Protein AF-A0A5A9GF54-F1 (afdb_monomer)

Secondary structure (DSSP, 8-state):
--------------SSSSSSSSSSS-----S---S----GGGSHHHHHHHHHHHHHTTTB-TTT--BGGGTPPEEEEESS--TT--TTSS-GGGEEEEEHHHHHHHTTSS--SS--EEEEEEE-SSS-EE-TTT--EESEEEEEEETTEEEEEE-HHHHHHHHTSSHHHHHHHHHHHHHHHHHHHHT-TT-EE-GGG-EEEEETTEEEEEEEETTEEEEEETTEEPS--BSSHHHHHHHHHHHHHTSHHHHHHHHHTT---

Organism: Azospirillum lipoferum (NCBI:txid193)

Sequence (261 aa):
MGNSKSGTTPLILSIFGKFLYSFYRNRPISEHNLYPAMDPYRSKSWKEFCNEVIRLDGGVCCRCRRGLSDGVILQVHHKAYLLNHKPWEYPYELCETLCRGCHAAEHGKIMPNFGWSLIGYDDLGDLDGTCQLCGTAIRHVFMIQHNKWPTMEVGEVCCDNLTCSDEAGTHMESLRRFNDRQRRFISSSRWTILEEGIESIKQKNYEISIVNVRQKFMIRINEIDGKQRFTSSLEAKKTVFFLLESGKIDEFMKKKRGLLA

Nearest PDB structures (foldseek):
  4d9o-assembly1_A  TM=3.528E-01  e=6.218E-01  Reston ebolavirus - Reston
  1p32-assembly1_A  TM=3.904E-01  e=6.811E+00  Homo sapiens
  6ptv-assembly1_A  TM=3.216E-01  e=4.526E+00  Rickettsia rickettsii str. 'Sheila Smith'

Structure (mmCIF, N/CA/C/O backbone):
data_AF-A0A5A9GF54-F1
#
_entry.id   AF-A0A5A9GF54-F1
#
loop_
_atom_site.group_PDB
_atom_site.id
_atom_site.type_symbol
_atom_site.label_atom_id
_atom_site.label_alt_id
_atom_site.label_comp_id
_atom_site.label_asym_id
_atom_site.label_entity_id
_atom_site.label_seq_id
_atom_site.pdbx_PDB_ins_code
_atom_site.Cartn_x
_atom_site.Cartn_y
_atom_site.Cartn_z
_atom_site.occupancy
_atom_site.B_iso_or_equiv
_atom_site.auth_seq_id
_atom_site.auth_comp_id
_atom_site.auth_asym_id
_atom_site.auth_atom_id
_atom_site.pdbx_PDB_model_num
ATOM 1 N N . MET A 1 1 ? -41.111 -28.306 -40.483 1.00 38.47 1 MET A N 1
ATOM 2 C CA . MET A 1 1 ? -41.063 -27.004 -41.187 1.00 38.47 1 MET A CA 1
ATOM 3 C C . MET A 1 1 ? -40.926 -25.941 -40.106 1.00 38.47 1 MET A C 1
ATOM 5 O O . MET A 1 1 ? -41.819 -25.863 -39.288 1.00 38.47 1 MET A O 1
ATOM 9 N N . GLY A 1 2 ? -39.855 -25.189 -39.902 1.00 31.72 2 GLY A N 1
ATOM 10 C CA . GLY A 1 2 ? -38.654 -24.896 -40.673 1.00 31.72 2 GLY A CA 1
ATOM 11 C C . GLY A 1 2 ? -38.224 -23.480 -40.259 1.00 31.72 2 GLY A C 1
ATOM 12 O O . GLY A 1 2 ? -38.975 -22.551 -40.518 1.00 31.72 2 GLY A O 1
ATOM 13 N N . ASN A 1 3 ? -37.043 -23.374 -39.631 1.00 29.61 3 ASN A N 1
ATOM 14 C CA . ASN A 1 3 ? -36.289 -22.184 -39.172 1.00 29.61 3 ASN A CA 1
ATOM 15 C C . ASN A 1 3 ? -36.889 -21.348 -38.024 1.00 29.61 3 ASN A C 1
ATOM 17 O O . ASN A 1 3 ? -37.994 -20.843 -38.139 1.00 29.61 3 ASN A O 1
ATOM 21 N N . SER A 1 4 ? -36.286 -21.204 -36.834 1.00 28.86 4 SER A N 1
ATOM 22 C CA . SER A 1 4 ? -34.889 -21.020 -36.365 1.00 28.86 4 SER A CA 1
ATOM 23 C C . SER A 1 4 ? -34.326 -19.596 -36.532 1.00 28.86 4 SER A C 1
ATOM 25 O O . SER A 1 4 ? -34.179 -19.102 -37.649 1.00 28.86 4 SER A O 1
ATOM 27 N N . LYS A 1 5 ? -34.030 -18.974 -35.372 1.00 30.81 5 LYS A N 1
ATOM 28 C CA . LYS A 1 5 ? -32.888 -18.102 -34.984 1.00 30.81 5 LYS A CA 1
ATOM 29 C C . LYS A 1 5 ? -33.321 -17.237 -33.782 1.00 30.81 5 LYS A C 1
ATOM 31 O O . LYS A 1 5 ? -34.160 -16.361 -33.928 1.00 30.81 5 LYS A O 1
ATOM 36 N N . SER A 1 6 ? -33.029 -17.625 -32.537 1.00 31.25 6 SER A N 1
ATOM 37 C CA . SER A 1 6 ? -31.779 -17.398 -31.778 1.00 31.25 6 SER A CA 1
ATOM 38 C C . SER A 1 6 ? -31.429 -15.912 -31.605 1.00 31.25 6 SER A C 1
ATOM 40 O O . SER A 1 6 ? -30.796 -15.314 -32.473 1.00 31.25 6 SER A O 1
ATOM 42 N N . GLY A 1 7 ? -31.827 -15.338 -30.465 1.00 28.44 7 GLY A N 1
ATOM 43 C CA . GLY A 1 7 ? -31.364 -14.036 -29.990 1.00 28.44 7 GLY A CA 1
ATOM 44 C C . GLY A 1 7 ? -30.091 -14.197 -29.163 1.00 28.44 7 GLY A C 1
ATOM 45 O O . GLY A 1 7 ? -30.110 -14.833 -28.111 1.00 28.44 7 GLY A O 1
ATOM 46 N N . THR A 1 8 ? -28.995 -13.631 -29.657 1.00 31.81 8 THR A N 1
ATOM 47 C CA . THR A 1 8 ? -27.700 -13.519 -28.975 1.00 31.81 8 THR A CA 1
ATOM 48 C C . THR A 1 8 ? -27.333 -12.048 -28.783 1.00 31.81 8 THR A C 1
ATOM 50 O O . THR A 1 8 ? -27.614 -11.204 -29.630 1.00 31.81 8 THR A O 1
ATOM 53 N N . THR A 1 9 ? -26.703 -11.799 -27.640 1.00 40.09 9 THR A N 1
ATOM 54 C CA . THR A 1 9 ? -26.008 -10.600 -27.146 1.00 40.09 9 THR A CA 1
ATOM 55 C C . THR A 1 9 ? -25.120 -9.862 -28.165 1.00 40.09 9 THR A C 1
ATOM 57 O O . THR A 1 9 ? -24.620 -10.467 -29.113 1.00 40.09 9 THR A O 1
ATOM 60 N N . PRO A 1 10 ? -24.787 -8.584 -27.890 1.00 32.19 10 PRO A N 1
ATOM 61 C CA . PRO A 1 10 ? -23.457 -8.056 -28.211 1.00 32.19 10 PRO A CA 1
ATOM 62 C C . PRO A 1 10 ? -22.831 -7.409 -26.957 1.00 32.19 10 PRO A C 1
ATOM 64 O O . PRO A 1 10 ? -23.389 -6.486 -26.374 1.00 32.19 10 PRO A O 1
ATOM 67 N N . LEU A 1 11 ? -21.764 -7.962 -26.370 1.00 30.42 11 LEU A N 1
ATOM 68 C CA . LEU A 1 11 ? -20.361 -7.719 -26.747 1.00 30.42 11 LEU A CA 1
ATOM 69 C C . LEU A 1 11 ? -20.075 -6.247 -27.089 1.00 30.42 11 LEU A C 1
ATOM 71 O O . LEU A 1 11 ? -19.963 -5.853 -28.246 1.00 30.42 11 LEU A O 1
ATOM 75 N N . ILE A 1 12 ? -19.921 -5.452 -26.029 1.00 33.72 12 ILE A N 1
ATOM 76 C CA . ILE A 1 12 ? -19.196 -4.182 -26.026 1.00 33.72 12 ILE A CA 1
ATOM 77 C C . ILE A 1 12 ? -17.706 -4.525 -26.099 1.00 33.72 12 ILE A C 1
ATOM 79 O O . ILE A 1 12 ? -17.131 -5.008 -25.129 1.00 33.72 12 ILE A O 1
ATOM 83 N N . LEU A 1 13 ? -17.086 -4.309 -27.258 1.00 28.97 13 LEU A N 1
ATOM 84 C CA . LEU A 1 13 ? -15.633 -4.309 -27.421 1.00 28.97 13 LEU A CA 1
ATOM 85 C C . LEU A 1 13 ? -15.258 -3.553 -28.702 1.00 28.97 13 LEU A C 1
ATOM 87 O O . LEU A 1 13 ? -15.809 -3.802 -29.769 1.00 28.97 13 LEU A O 1
ATOM 91 N N . SER A 1 14 ? -14.233 -2.704 -28.583 1.00 38.97 14 SER A N 1
ATOM 92 C CA . SER A 1 14 ? -13.402 -2.182 -29.680 1.00 38.97 14 SER A CA 1
ATOM 93 C C . SER A 1 14 ? -13.869 -0.921 -30.420 1.00 38.97 14 SER A C 1
ATOM 95 O O . SER A 1 14 ? -14.019 -0.907 -31.641 1.00 38.97 14 SER A O 1
ATOM 97 N N . ILE A 1 15 ? -13.935 0.204 -29.705 1.00 35.50 15 ILE A N 1
ATO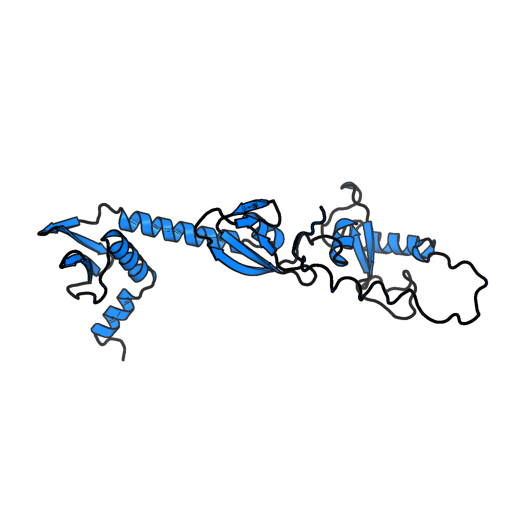M 98 C CA . ILE A 1 15 ? -13.700 1.526 -30.304 1.00 35.50 15 ILE A CA 1
ATOM 99 C C . ILE A 1 15 ? -12.808 2.302 -29.339 1.00 35.50 15 ILE A C 1
ATOM 101 O O . ILE A 1 15 ? -13.311 2.815 -28.361 1.00 35.50 15 ILE A O 1
ATOM 105 N N . PHE A 1 16 ? -11.493 2.272 -29.573 1.00 32.44 16 PHE A N 1
ATOM 106 C CA . PHE A 1 16 ? -10.484 3.307 -29.233 1.00 32.44 16 PHE A CA 1
ATOM 107 C C . PHE A 1 16 ? -9.034 2.838 -29.515 1.00 32.44 16 PHE A C 1
ATOM 109 O O . PHE A 1 16 ? -8.071 3.473 -29.108 1.00 32.44 16 PHE A O 1
ATOM 116 N N . GLY A 1 17 ? -8.850 1.760 -30.291 1.00 32.81 17 GLY A N 1
ATOM 117 C CA . GLY A 1 17 ? -7.536 1.229 -30.694 1.00 32.81 17 GLY A CA 1
ATOM 118 C C . GLY A 1 17 ? -7.197 1.366 -32.184 1.00 32.81 17 GLY A C 1
ATOM 119 O O . GLY A 1 17 ? -6.399 0.588 -32.695 1.00 32.81 17 GLY A O 1
ATOM 120 N N . LYS A 1 18 ? -7.821 2.299 -32.921 1.00 34.50 18 LYS A N 1
ATOM 121 C CA . LYS A 1 18 ? -7.575 2.498 -34.370 1.00 34.50 18 LYS A CA 1
ATOM 122 C C . LYS A 1 18 ? -7.256 3.938 -34.791 1.00 34.50 18 LYS A C 1
ATOM 124 O O . LYS A 1 18 ? -7.127 4.194 -35.984 1.00 34.50 18 LYS A O 1
ATOM 129 N N . PHE A 1 19 ? -7.041 4.859 -33.849 1.00 31.50 19 PHE A N 1
ATOM 130 C CA . PHE A 1 19 ? -6.773 6.269 -34.177 1.00 31.50 19 PHE A CA 1
ATOM 131 C C . PHE A 1 19 ? -5.288 6.671 -34.262 1.00 31.50 19 PHE A C 1
ATOM 133 O O . PHE A 1 19 ? -4.993 7.801 -34.628 1.00 31.50 19 PHE A O 1
ATOM 140 N N . LEU A 1 20 ? -4.341 5.749 -34.040 1.00 34.25 20 LEU A N 1
ATOM 141 C CA . LEU A 1 20 ? -2.903 5.998 -34.274 1.00 34.25 20 LEU A CA 1
ATOM 142 C C . LEU A 1 20 ? -2.237 5.018 -35.257 1.00 34.25 20 LEU A C 1
ATOM 144 O O . LEU A 1 20 ? -1.056 5.154 -35.555 1.00 34.25 20 LEU A O 1
ATOM 148 N N . TYR A 1 21 ? -3.002 4.092 -35.848 1.00 33.81 21 TYR A N 1
ATOM 149 C CA . TYR A 1 21 ? -2.522 3.210 -36.928 1.00 33.81 21 TYR A CA 1
ATOM 150 C C . TYR A 1 21 ? -3.062 3.599 -38.321 1.00 33.81 21 TYR A C 1
ATOM 152 O O . TYR A 1 21 ? -2.729 2.968 -39.320 1.00 33.81 21 TYR A O 1
ATOM 160 N N . SER A 1 22 ? -3.863 4.670 -38.412 1.00 30.09 22 SER A N 1
ATOM 161 C CA . SER A 1 22 ? -4.424 5.183 -39.676 1.00 30.09 22 SER A CA 1
ATOM 162 C C . SER A 1 22 ? -3.809 6.510 -40.148 1.00 30.09 22 SER A C 1
ATOM 164 O O . SER A 1 22 ? -4.245 7.043 -41.165 1.00 30.09 22 SER A O 1
ATOM 166 N N . PHE A 1 23 ? -2.782 7.040 -39.472 1.00 33.25 23 PHE A N 1
ATOM 167 C CA . PHE A 1 23 ? -2.122 8.287 -39.898 1.00 33.25 23 PHE A CA 1
ATOM 168 C C . PHE A 1 23 ? -0.926 8.075 -40.848 1.00 33.25 23 PHE A C 1
ATOM 170 O O . PHE A 1 23 ? -0.380 9.037 -41.375 1.00 33.25 23 PHE A O 1
ATOM 177 N N . TYR A 1 24 ? -0.554 6.820 -41.128 1.00 36.09 24 TYR A N 1
ATOM 178 C CA . TYR A 1 24 ? 0.577 6.470 -42.003 1.00 36.09 24 TYR A CA 1
ATOM 179 C C . TYR A 1 24 ? 0.188 5.761 -43.308 1.00 36.09 24 TYR A C 1
ATOM 181 O O . TYR A 1 24 ? 1.048 5.154 -43.943 1.00 36.09 24 TYR A O 1
ATOM 189 N N . ARG A 1 25 ? -1.082 5.798 -43.743 1.00 35.16 25 ARG A N 1
ATOM 190 C CA . ARG A 1 25 ? -1.467 5.086 -44.978 1.00 35.16 25 ARG A CA 1
ATOM 191 C C . ARG A 1 25 ? -2.327 5.836 -45.990 1.00 35.16 25 ARG A C 1
ATOM 193 O O . ARG A 1 25 ? -2.809 5.184 -46.896 1.00 35.16 25 ARG A O 1
ATOM 200 N N . ASN A 1 26 ? -2.479 7.159 -45.902 1.00 38.38 26 ASN A N 1
ATOM 201 C CA . ASN A 1 26 ? -3.061 7.949 -46.997 1.00 38.38 26 ASN A CA 1
ATOM 202 C C . ASN A 1 26 ? -2.544 9.400 -46.978 1.00 38.38 26 ASN A C 1
ATOM 204 O O . ASN A 1 26 ? -3.160 10.285 -46.389 1.00 38.38 26 ASN A O 1
ATOM 208 N N . ARG A 1 27 ? -1.414 9.653 -47.648 1.00 34.72 27 ARG A N 1
ATOM 209 C CA . ARG A 1 27 ? -1.098 10.967 -48.233 1.00 34.72 27 ARG A CA 1
ATOM 210 C C . ARG A 1 27 ? -0.844 10.777 -49.732 1.00 34.72 27 ARG A C 1
ATOM 212 O O . ARG A 1 27 ? -0.299 9.738 -50.104 1.00 34.72 27 ARG A O 1
ATOM 219 N N . PRO A 1 28 ? -1.276 11.731 -50.572 1.00 30.91 28 PRO A N 1
ATOM 220 C CA . PRO A 1 28 ? -1.257 11.598 -52.021 1.00 30.91 28 PRO A CA 1
ATOM 221 C C . PRO A 1 28 ? 0.177 11.514 -52.540 1.00 30.91 28 PRO A C 1
ATOM 223 O O . PRO A 1 28 ? 1.086 12.159 -52.018 1.00 30.91 28 PRO A O 1
ATOM 226 N N . ILE A 1 29 ? 0.344 10.687 -53.568 1.00 37.44 29 ILE A N 1
ATOM 227 C CA . ILE A 1 29 ? 1.582 10.465 -54.308 1.00 37.44 29 ILE A CA 1
ATOM 228 C C . ILE A 1 29 ? 2.000 11.804 -54.928 1.00 37.44 29 ILE A C 1
ATOM 230 O O . ILE A 1 29 ? 1.418 12.232 -55.919 1.00 37.44 29 ILE A O 1
ATOM 234 N N . SER A 1 30 ? 2.988 12.479 -54.338 1.00 35.41 30 SER A N 1
ATOM 235 C CA . SER A 1 30 ? 3.784 13.472 -55.056 1.00 35.41 30 SER A CA 1
ATOM 236 C C . SER A 1 30 ? 4.965 12.743 -55.685 1.00 35.41 30 SER A C 1
ATOM 238 O O . SER A 1 30 ? 5.763 12.116 -54.984 1.00 35.41 30 SER A O 1
ATOM 240 N N . GLU A 1 31 ? 5.021 12.792 -57.008 1.00 39.34 31 GLU A N 1
ATOM 241 C CA . GLU A 1 31 ? 6.030 12.205 -57.883 1.00 39.34 31 GLU A CA 1
ATOM 242 C C . GLU A 1 31 ? 7.452 12.628 -57.495 1.00 39.34 31 GLU A C 1
ATOM 244 O O . GLU A 1 31 ? 7.946 13.635 -57.970 1.00 39.34 31 GLU A O 1
ATOM 249 N N . HIS A 1 32 ? 8.135 11.855 -56.653 1.00 39.84 32 HIS A N 1
ATOM 250 C CA . HIS A 1 32 ? 9.599 11.803 -56.605 1.00 39.84 32 HIS A CA 1
ATOM 251 C C . HIS A 1 32 ? 10.010 10.489 -55.945 1.00 39.84 32 HIS A C 1
ATOM 253 O O . HIS A 1 32 ? 10.259 10.419 -54.744 1.00 39.84 32 HIS A O 1
ATOM 259 N N . ASN A 1 33 ? 10.032 9.414 -56.733 1.00 41.59 33 ASN A N 1
ATOM 260 C CA . ASN A 1 33 ? 10.425 8.096 -56.257 1.00 41.59 33 ASN A CA 1
ATOM 261 C C . ASN A 1 33 ? 11.445 7.494 -57.222 1.00 41.59 33 ASN A C 1
ATOM 263 O O . ASN A 1 33 ? 11.078 6.977 -58.274 1.00 41.59 33 ASN A O 1
ATOM 267 N N . LEU A 1 34 ? 12.730 7.582 -56.870 1.00 40.03 34 LEU A N 1
ATOM 268 C CA . LEU A 1 34 ? 13.764 6.791 -57.535 1.00 40.03 34 LEU A CA 1
ATOM 269 C C . LEU A 1 34 ? 14.972 6.484 -56.635 1.00 40.03 34 LEU A C 1
ATOM 271 O O . LEU A 1 34 ? 16.094 6.562 -57.098 1.00 40.03 34 LEU A O 1
ATOM 275 N N . TYR A 1 35 ? 14.763 6.113 -55.366 1.00 41.47 35 TYR A N 1
ATOM 276 C CA . TYR A 1 35 ? 15.735 5.339 -54.572 1.00 41.47 35 TYR A CA 1
ATOM 277 C C . TYR A 1 35 ? 14.981 4.494 -53.527 1.00 41.47 35 TYR A C 1
ATOM 279 O O . TYR A 1 35 ? 14.059 5.016 -52.899 1.00 41.47 35 TYR A O 1
ATOM 287 N N . PRO A 1 36 ? 15.321 3.207 -53.305 1.00 47.72 36 PRO A N 1
ATOM 288 C CA . PRO A 1 36 ? 14.691 2.417 -52.251 1.00 47.72 36 PRO A CA 1
ATOM 289 C C . PRO A 1 36 ? 15.019 3.050 -50.894 1.00 47.72 36 PRO A C 1
ATOM 291 O O . PRO A 1 36 ? 16.188 3.155 -50.524 1.00 47.72 36 PRO A O 1
ATOM 294 N N . ALA A 1 37 ? 13.994 3.498 -50.164 1.00 55.25 37 ALA A N 1
ATOM 295 C CA . ALA A 1 37 ? 14.145 4.086 -48.838 1.00 55.25 37 ALA A CA 1
ATOM 296 C C . ALA A 1 37 ? 14.810 3.069 -47.895 1.00 55.25 37 ALA A C 1
ATOM 298 O O . ALA A 1 37 ? 14.178 2.121 -47.430 1.00 55.25 37 ALA A O 1
ATOM 299 N N . MET A 1 38 ? 16.112 3.234 -47.651 1.00 57.53 38 MET A N 1
ATOM 300 C CA . MET A 1 38 ? 16.837 2.439 -46.667 1.00 57.53 38 MET A CA 1
ATOM 301 C C . MET A 1 38 ? 16.272 2.727 -45.277 1.00 57.53 38 MET A C 1
ATOM 303 O O . MET A 1 38 ? 16.138 3.884 -44.886 1.00 57.53 38 MET A O 1
ATOM 307 N N . ASP A 1 39 ? 15.979 1.665 -44.526 1.00 69.12 39 ASP A N 1
ATOM 308 C CA . ASP A 1 39 ? 15.624 1.744 -43.110 1.00 69.12 39 ASP A CA 1
ATOM 309 C C . ASP A 1 39 ? 16.757 2.463 -42.344 1.00 69.12 39 ASP A C 1
ATOM 311 O O . ASP A 1 39 ? 17.857 1.905 -42.220 1.00 69.12 39 ASP A O 1
ATOM 315 N N . PRO A 1 40 ? 16.539 3.697 -41.844 1.00 71.75 40 PRO A N 1
ATOM 316 C CA . PRO A 1 40 ? 17.596 4.501 -41.233 1.00 71.75 40 PRO A CA 1
ATOM 317 C C . PRO A 1 40 ? 18.200 3.813 -40.000 1.00 71.75 40 PRO A C 1
ATOM 319 O O . PRO A 1 40 ? 19.374 4.029 -39.686 1.00 71.75 40 PRO A O 1
ATOM 322 N N . TYR A 1 41 ? 17.453 2.911 -39.358 1.00 73.19 41 TYR A N 1
ATOM 323 C CA . TYR A 1 41 ? 17.882 2.138 -38.193 1.00 73.19 41 TYR A CA 1
ATOM 324 C C . TYR A 1 41 ? 18.812 0.962 -38.537 1.00 73.19 41 TYR A C 1
ATOM 326 O O . TYR A 1 41 ? 19.300 0.268 -37.646 1.00 73.19 41 TYR A O 1
ATOM 334 N N . ARG A 1 42 ? 19.103 0.725 -39.822 1.00 79.19 42 ARG A N 1
ATOM 335 C CA . ARG A 1 42 ? 20.119 -0.249 -40.266 1.00 79.19 42 ARG A CA 1
ATOM 336 C C . ARG A 1 42 ? 21.450 0.396 -40.647 1.00 79.19 42 ARG A C 1
ATOM 338 O O . ARG A 1 42 ? 22.412 -0.326 -40.917 1.00 79.19 42 ARG A O 1
ATOM 345 N N . SER A 1 43 ? 21.510 1.727 -40.661 1.00 86.19 43 SER A N 1
ATOM 346 C CA . SER A 1 43 ? 22.697 2.488 -41.050 1.00 86.19 43 SER A CA 1
ATOM 347 C C . SER A 1 43 ? 23.874 2.274 -40.090 1.00 86.19 43 SER A C 1
ATOM 349 O O . SER A 1 43 ? 23.703 1.967 -38.908 1.00 86.19 43 SER A O 1
ATOM 351 N N . LYS A 1 44 ? 25.098 2.456 -40.602 1.00 90.94 44 LYS A N 1
ATOM 352 C CA . LYS A 1 44 ? 26.323 2.415 -39.788 1.00 90.94 44 LYS A CA 1
ATOM 353 C C . LYS A 1 44 ? 26.311 3.512 -38.718 1.00 90.94 44 LYS A C 1
ATOM 355 O O . LYS A 1 44 ? 26.597 3.222 -37.563 1.00 90.94 44 LYS A O 1
ATOM 360 N N . SER A 1 45 ? 25.886 4.718 -39.091 1.00 90.56 45 SER A N 1
ATOM 361 C CA . SER A 1 45 ? 25.789 5.876 -38.198 1.00 90.56 45 SER A CA 1
ATOM 362 C C . SER A 1 45 ? 24.862 5.622 -37.011 1.00 90.56 45 SER A C 1
ATOM 364 O O . SER A 1 45 ? 25.215 5.944 -35.883 1.00 90.56 45 SER A O 1
ATOM 366 N N . TRP A 1 46 ? 23.716 4.966 -37.228 1.00 90.12 46 TRP A N 1
ATOM 367 C CA . TRP A 1 46 ? 22.836 4.575 -36.126 1.00 90.12 46 TRP A CA 1
ATOM 368 C C . TRP A 1 46 ? 23.491 3.573 -35.170 1.00 90.12 46 TRP A C 1
ATOM 370 O O . TRP A 1 46 ? 23.352 3.704 -33.957 1.00 90.12 46 TRP A O 1
ATOM 380 N N . LYS A 1 47 ? 24.231 2.588 -35.694 1.00 91.75 47 LYS A N 1
ATOM 381 C CA . LYS A 1 47 ? 24.941 1.605 -34.858 1.00 91.75 47 LYS A CA 1
ATOM 382 C C . LYS A 1 47 ? 26.053 2.253 -34.034 1.00 91.75 47 LYS A C 1
ATOM 384 O O . LYS A 1 47 ? 26.166 1.958 -32.850 1.00 91.75 47 LYS A O 1
ATOM 389 N N . GLU A 1 48 ? 26.849 3.127 -34.648 1.00 94.56 48 GLU A N 1
ATOM 390 C CA . GLU A 1 48 ? 27.915 3.876 -33.969 1.00 94.56 48 GLU A CA 1
ATOM 391 C C . GLU A 1 48 ? 27.338 4.764 -32.858 1.00 94.56 48 GLU A C 1
ATOM 393 O O . GLU A 1 48 ? 27.791 4.685 -31.719 1.00 94.56 48 GLU A O 1
ATOM 398 N N . PHE A 1 49 ? 26.267 5.503 -33.156 1.00 94.94 49 PHE A N 1
ATOM 399 C CA . PHE A 1 49 ? 25.534 6.303 -32.175 1.00 94.94 49 PHE A CA 1
ATOM 400 C C . PHE A 1 49 ? 24.989 5.464 -31.014 1.00 94.94 49 PHE A C 1
ATOM 402 O O . PHE A 1 49 ? 25.170 5.820 -29.853 1.00 94.94 49 PHE A O 1
ATOM 409 N N . CYS A 1 50 ? 24.360 4.320 -31.309 1.00 93.62 50 CYS A N 1
ATOM 410 C CA . CYS A 1 50 ? 23.837 3.433 -30.271 1.00 93.62 50 CYS A CA 1
ATOM 411 C C . CYS A 1 50 ? 24.930 2.936 -29.330 1.00 93.62 50 CYS A C 1
ATOM 413 O O . CYS A 1 50 ? 24.745 2.955 -28.116 1.00 93.62 50 CYS A O 1
ATOM 415 N N . ASN A 1 51 ? 26.058 2.493 -29.886 1.00 95.12 51 ASN A N 1
ATOM 416 C CA . ASN A 1 51 ? 27.184 2.015 -29.092 1.00 95.12 51 ASN A CA 1
ATOM 417 C C . ASN A 1 51 ? 27.719 3.111 -28.170 1.00 95.12 51 ASN A C 1
ATOM 419 O O . ASN A 1 51 ? 28.047 2.828 -27.021 1.00 95.12 51 ASN A O 1
ATOM 423 N N . GLU A 1 52 ? 27.776 4.349 -28.659 1.00 97.12 52 GLU A N 1
ATOM 424 C CA . GLU A 1 52 ? 28.256 5.480 -27.876 1.00 97.12 52 GLU A CA 1
ATOM 425 C C . GLU A 1 52 ? 27.301 5.842 -26.733 1.00 97.12 52 GLU A C 1
ATOM 427 O O . GLU A 1 52 ? 27.746 5.951 -25.594 1.00 97.12 52 GLU A O 1
ATOM 432 N N . VAL A 1 53 ? 25.990 5.924 -26.985 1.00 96.44 53 VAL A N 1
ATOM 433 C CA . VAL A 1 53 ? 24.988 6.144 -25.922 1.00 96.44 53 VAL A CA 1
ATOM 434 C C . VAL A 1 53 ? 25.055 5.034 -24.868 1.00 96.44 53 VAL A C 1
ATOM 436 O O . VAL A 1 53 ? 25.135 5.320 -23.677 1.00 96.44 53 VAL A O 1
ATOM 439 N N . ILE A 1 54 ? 25.112 3.767 -25.293 1.00 96.44 54 ILE A N 1
ATOM 440 C CA . ILE A 1 54 ? 25.232 2.619 -24.380 1.00 96.44 54 ILE A CA 1
ATOM 441 C C . ILE A 1 54 ? 26.511 2.708 -23.546 1.00 96.44 54 ILE A C 1
ATOM 443 O O . ILE A 1 54 ? 26.490 2.411 -22.351 1.00 96.44 54 ILE A O 1
ATOM 447 N N . ARG A 1 55 ? 27.630 3.120 -24.151 1.00 96.69 55 ARG A N 1
ATOM 448 C CA . ARG A 1 55 ? 28.905 3.308 -23.453 1.00 96.69 55 ARG A CA 1
ATOM 449 C C . ARG A 1 55 ? 28.810 4.426 -22.413 1.00 96.69 55 ARG A C 1
ATOM 451 O O . ARG A 1 55 ? 29.286 4.235 -21.296 1.00 96.69 55 ARG A O 1
ATOM 458 N N . LEU A 1 56 ? 28.201 5.559 -22.766 1.00 96.56 56 LEU A N 1
ATOM 459 C CA . LEU A 1 56 ? 28.001 6.702 -21.869 1.00 96.56 56 LEU A CA 1
ATOM 460 C C . LEU A 1 56 ? 27.089 6.352 -20.682 1.00 96.56 56 LEU A C 1
ATOM 462 O O . LEU A 1 56 ? 27.378 6.761 -19.561 1.00 96.56 56 LEU A O 1
ATOM 466 N N . ASP A 1 57 ? 26.071 5.518 -20.896 1.00 96.88 57 ASP A N 1
ATOM 467 C CA . ASP A 1 57 ? 25.174 5.017 -19.843 1.00 96.88 57 ASP A CA 1
ATOM 468 C C . ASP A 1 57 ? 25.777 3.858 -19.014 1.00 96.88 57 ASP A C 1
ATOM 470 O O . ASP A 1 57 ? 25.118 3.278 -18.144 1.00 96.88 57 ASP A O 1
ATOM 474 N N . GLY A 1 58 ? 27.044 3.501 -19.259 1.00 96.19 58 GLY A N 1
ATOM 475 C CA . GLY A 1 58 ? 27.772 2.482 -18.499 1.00 96.19 58 GLY A CA 1
ATOM 476 C C . GLY A 1 58 ? 27.437 1.038 -18.882 1.00 96.19 58 GLY A C 1
ATOM 477 O O . GLY A 1 58 ? 27.677 0.127 -18.093 1.00 96.19 58 GLY A O 1
ATOM 478 N N . GLY A 1 59 ? 26.876 0.805 -20.071 1.00 95.88 59 GLY A N 1
ATOM 479 C CA . GLY A 1 59 ? 26.605 -0.541 -20.587 1.00 95.88 59 GLY A CA 1
ATOM 480 C C . GLY A 1 59 ? 25.453 -1.267 -19.889 1.00 95.88 59 GLY A C 1
ATOM 481 O O . GLY A 1 59 ? 25.370 -2.496 -19.952 1.00 95.88 59 GLY A O 1
ATOM 482 N N . VAL A 1 60 ? 24.567 -0.528 -19.219 1.00 97.12 60 VAL A N 1
ATOM 483 C CA . VAL A 1 60 ? 23.420 -1.063 -18.478 1.00 97.12 60 VAL A CA 1
ATOM 484 C C . VAL A 1 60 ? 22.151 -0.283 -18.796 1.00 97.12 60 VAL A C 1
ATOM 486 O O . VAL A 1 60 ? 22.187 0.863 -19.230 1.00 97.12 60 VAL A O 1
ATOM 489 N N . CYS A 1 61 ? 20.996 -0.900 -18.564 1.00 96.12 61 CYS A N 1
ATOM 490 C CA . CYS A 1 61 ? 19.719 -0.212 -18.675 1.00 96.12 61 CYS A CA 1
ATOM 491 C C . CYS A 1 61 ? 19.597 0.895 -17.612 1.00 96.12 61 CYS A C 1
ATOM 493 O O . CYS A 1 61 ? 19.672 0.610 -16.416 1.00 96.12 61 CYS A O 1
ATOM 495 N N . CYS A 1 62 ? 19.283 2.125 -18.027 1.00 94.94 62 CYS A N 1
ATOM 496 C CA . CYS A 1 62 ? 19.117 3.284 -17.140 1.00 94.94 62 CYS A CA 1
ATOM 497 C C . CYS A 1 62 ? 17.998 3.113 -16.101 1.00 94.94 62 CYS A C 1
ATOM 499 O O . CYS A 1 62 ? 18.015 3.759 -15.060 1.00 94.94 62 CYS A O 1
ATOM 501 N N . ARG A 1 63 ? 17.047 2.208 -16.364 1.00 92.00 63 ARG A N 1
ATOM 502 C CA . ARG A 1 63 ? 15.863 1.967 -15.531 1.00 92.00 63 ARG A CA 1
ATOM 503 C C . ARG A 1 63 ? 16.015 0.776 -14.585 1.00 92.00 63 ARG A C 1
ATOM 505 O O . ARG A 1 63 ? 15.882 0.925 -13.381 1.00 92.00 63 ARG A O 1
ATOM 512 N N . CYS A 1 64 ? 16.305 -0.414 -15.120 1.00 91.69 64 CYS A N 1
ATOM 513 C CA . CYS A 1 64 ? 16.390 -1.648 -14.319 1.00 91.69 64 CYS A CA 1
ATOM 514 C C . CYS A 1 64 ? 17.820 -2.091 -13.985 1.00 91.69 64 CYS A C 1
ATOM 516 O O . CYS A 1 64 ? 17.993 -3.148 -13.386 1.00 91.69 64 CYS A O 1
ATOM 518 N N . ARG A 1 65 ? 18.838 -1.335 -14.419 1.00 94.56 65 ARG A N 1
ATOM 519 C CA . ARG A 1 65 ? 20.272 -1.573 -14.164 1.00 94.56 65 ARG A CA 1
ATOM 520 C C . ARG A 1 65 ? 20.865 -2.881 -14.705 1.00 94.56 65 ARG A C 1
ATOM 522 O O . ARG A 1 65 ? 22.066 -3.075 -14.578 1.00 94.56 65 ARG A O 1
ATOM 529 N N . ARG A 1 66 ? 20.076 -3.728 -15.374 1.00 94.06 66 ARG A N 1
ATOM 530 C CA . ARG A 1 66 ? 20.564 -4.935 -16.064 1.00 94.06 66 ARG A CA 1
ATOM 531 C C . ARG A 1 66 ? 21.376 -4.596 -17.314 1.00 94.06 66 ARG A C 1
ATOM 533 O O . ARG A 1 66 ? 20.982 -3.702 -18.070 1.00 94.06 66 ARG A O 1
ATOM 540 N N . GLY A 1 67 ? 22.453 -5.337 -17.552 1.00 93.81 67 GLY A N 1
ATOM 541 C CA . GLY A 1 67 ? 23.349 -5.210 -18.703 1.00 93.81 67 GLY A CA 1
ATOM 542 C C . GLY A 1 67 ? 23.526 -6.518 -19.477 1.00 93.81 67 GLY A C 1
ATOM 543 O O . GLY A 1 67 ? 22.800 -7.491 -19.279 1.00 93.81 67 GLY A O 1
ATOM 544 N N . LEU A 1 68 ? 24.510 -6.558 -20.377 1.00 90.19 68 LEU A N 1
ATOM 545 C CA . LEU A 1 68 ? 24.753 -7.728 -21.235 1.00 90.19 68 LEU A CA 1
ATOM 546 C C . LEU A 1 68 ? 25.021 -9.018 -20.434 1.00 90.19 68 LEU A C 1
ATOM 548 O O . LEU A 1 68 ? 24.589 -10.090 -20.852 1.00 90.19 68 LEU A O 1
ATOM 552 N N . SER A 1 69 ? 25.681 -8.916 -19.274 1.00 92.12 69 SER A N 1
ATOM 553 C CA . SER A 1 69 ? 25.934 -10.039 -18.356 1.00 92.12 69 SER A CA 1
ATOM 554 C C . SER A 1 69 ? 24.656 -10.693 -17.828 1.00 92.12 69 SER A C 1
ATOM 556 O O . SER A 1 69 ? 24.655 -11.884 -17.541 1.00 92.12 69 SER A O 1
ATOM 558 N N . ASP A 1 70 ? 23.559 -9.937 -17.752 1.00 93.31 70 ASP A N 1
ATOM 559 C CA . ASP A 1 70 ? 22.235 -10.424 -17.354 1.00 93.31 70 ASP A CA 1
ATOM 560 C C . ASP A 1 70 ? 21.435 -10.993 -18.543 1.00 93.31 70 ASP A C 1
ATOM 562 O O . ASP A 1 70 ? 20.238 -11.266 -18.425 1.00 93.31 70 ASP A O 1
ATOM 566 N N . GLY A 1 71 ? 22.058 -11.110 -19.722 1.00 92.44 71 GLY A N 1
ATOM 567 C CA . GLY A 1 71 ? 21.437 -11.628 -20.942 1.00 92.44 71 GLY A CA 1
ATOM 568 C C . GLY A 1 71 ? 20.412 -10.690 -21.585 1.00 92.44 71 GLY A C 1
ATOM 569 O O . GLY A 1 71 ? 19.625 -11.127 -22.428 1.00 92.44 71 GLY A O 1
ATOM 570 N N . VAL A 1 72 ? 20.375 -9.405 -21.207 1.00 92.56 72 VAL A N 1
ATOM 571 C CA . VAL A 1 72 ? 19.430 -8.445 -21.795 1.00 92.56 72 VAL A CA 1
ATOM 572 C C . VAL A 1 72 ? 19.988 -7.773 -23.048 1.00 92.56 72 VAL A C 1
ATOM 574 O O . VAL A 1 72 ? 21.171 -7.464 -23.151 1.00 92.56 72 VAL A O 1
ATOM 577 N N . ILE A 1 73 ? 19.097 -7.488 -23.999 1.00 93.69 73 ILE A N 1
ATOM 578 C CA . ILE A 1 73 ? 19.415 -6.697 -25.192 1.00 93.69 73 ILE A CA 1
ATOM 579 C C . ILE A 1 73 ? 19.151 -5.224 -24.881 1.00 93.69 73 ILE A C 1
ATOM 581 O O . ILE A 1 73 ? 18.019 -4.866 -24.532 1.00 93.69 73 ILE A O 1
ATOM 585 N N . LEU A 1 74 ? 20.185 -4.396 -25.027 1.00 95.94 74 LEU A N 1
ATOM 586 C CA . LEU A 1 74 ? 20.128 -2.946 -24.851 1.00 95.94 74 LEU A CA 1
ATOM 587 C C . LEU A 1 74 ? 19.763 -2.243 -26.162 1.00 95.94 74 LEU A C 1
ATOM 589 O O . LEU A 1 74 ? 20.151 -2.669 -27.250 1.00 95.94 74 LEU A O 1
ATOM 593 N N . GLN A 1 75 ? 18.983 -1.176 -26.047 1.00 94.50 75 GLN A N 1
ATOM 594 C CA . GLN A 1 75 ? 18.486 -0.353 -27.141 1.00 94.50 75 GLN A CA 1
ATOM 595 C C . GLN A 1 75 ? 18.514 1.112 -26.711 1.00 94.50 75 GLN A C 1
ATOM 597 O O . GLN A 1 75 ? 18.272 1.415 -25.544 1.00 94.50 75 GLN A O 1
ATOM 602 N N . VAL A 1 76 ? 18.754 2.018 -27.655 1.00 94.62 76 VAL A N 1
ATOM 603 C CA . VAL A 1 76 ? 18.628 3.455 -27.398 1.00 94.62 76 VAL A CA 1
ATOM 604 C C . VAL A 1 76 ? 17.177 3.885 -27.568 1.00 94.62 76 VAL A C 1
ATOM 606 O O . VAL A 1 76 ? 16.544 3.582 -28.582 1.00 94.62 76 VAL A O 1
ATOM 609 N N . HIS A 1 77 ? 16.668 4.594 -26.568 1.00 94.31 77 HIS A N 1
ATOM 610 C CA . HIS A 1 77 ? 15.378 5.261 -26.582 1.00 94.31 77 HIS A CA 1
ATOM 611 C C . HIS A 1 77 ? 15.574 6.777 -26.686 1.00 94.31 77 HIS A C 1
ATOM 613 O O . HIS A 1 77 ? 16.336 7.358 -25.915 1.00 94.31 77 HIS A O 1
ATOM 619 N N . HIS A 1 78 ? 14.870 7.423 -27.617 1.00 93.62 78 HIS A N 1
ATOM 620 C CA . HIS A 1 78 ? 14.787 8.883 -27.700 1.00 93.62 78 HIS A CA 1
ATOM 621 C C . HIS A 1 78 ? 13.676 9.396 -26.780 1.00 93.62 78 HIS A C 1
ATOM 623 O O . HIS A 1 78 ? 12.511 9.064 -26.985 1.00 93.62 78 HIS A O 1
ATOM 629 N N . LYS A 1 79 ? 14.030 10.238 -25.804 1.00 90.75 79 LYS A N 1
ATOM 630 C CA . LYS A 1 79 ? 13.110 10.777 -24.781 1.00 90.75 79 LYS A CA 1
ATOM 631 C C . LYS A 1 79 ? 12.156 11.845 -25.319 1.00 90.75 79 LYS A C 1
ATOM 633 O O . LYS A 1 79 ? 11.117 12.114 -24.724 1.00 90.75 79 LYS A O 1
ATOM 638 N N . ALA A 1 80 ? 12.520 12.475 -26.430 1.00 87.31 80 ALA A N 1
ATOM 639 C CA . ALA A 1 80 ? 11.726 13.486 -27.112 1.00 87.31 80 ALA A CA 1
ATOM 640 C C . ALA A 1 80 ? 11.884 13.326 -28.624 1.00 87.31 80 ALA A C 1
ATOM 642 O O . ALA A 1 80 ? 12.841 12.710 -29.086 1.00 87.31 80 ALA A O 1
ATOM 643 N N . TYR A 1 81 ? 10.959 13.899 -29.390 1.00 85.62 81 TYR A N 1
ATOM 644 C CA . TYR A 1 81 ? 11.055 13.955 -30.844 1.00 85.62 81 TYR A CA 1
ATOM 645 C C . TYR A 1 81 ? 11.590 15.323 -31.281 1.00 85.62 81 TYR A C 1
ATOM 647 O O . TYR A 1 81 ? 11.000 16.351 -30.951 1.00 85.62 81 TYR A O 1
ATOM 655 N N . LEU A 1 82 ? 12.687 15.333 -32.039 1.00 85.75 82 LEU A N 1
ATOM 656 C CA . LEU A 1 82 ? 13.253 16.522 -32.671 1.00 85.75 82 LEU A CA 1
ATOM 657 C C . LEU A 1 82 ? 12.933 16.517 -34.168 1.00 85.75 82 LEU A C 1
ATOM 659 O O . LEU A 1 82 ? 13.254 15.574 -34.896 1.00 85.75 82 LEU A O 1
ATOM 663 N N . LEU A 1 83 ? 12.298 17.591 -34.639 1.00 85.75 83 LEU A N 1
ATOM 664 C CA . LEU A 1 83 ? 11.939 17.743 -36.047 1.00 85.75 83 LEU A CA 1
ATOM 665 C C . LEU A 1 83 ? 13.204 17.835 -36.916 1.00 85.75 83 LEU A C 1
ATOM 667 O O . LEU A 1 83 ? 14.170 18.488 -36.533 1.00 85.75 83 LEU A O 1
ATOM 671 N N . ASN A 1 84 ? 13.183 17.208 -38.095 1.00 86.56 84 ASN A N 1
ATOM 672 C CA . ASN A 1 84 ? 14.268 17.223 -39.090 1.00 86.56 84 ASN A CA 1
ATOM 673 C C . ASN A 1 84 ? 15.615 16.633 -38.632 1.00 86.56 84 ASN A C 1
ATOM 675 O O . ASN A 1 84 ? 16.616 16.845 -39.307 1.00 86.56 84 ASN A O 1
ATOM 679 N N . HIS A 1 85 ? 15.645 15.874 -37.535 1.00 86.19 85 HIS A N 1
ATOM 680 C CA . HIS A 1 85 ? 16.844 15.165 -37.085 1.00 86.19 85 HIS A CA 1
ATOM 681 C C . HIS A 1 85 ? 16.763 13.688 -37.462 1.00 86.19 85 HIS A C 1
ATOM 683 O O . HIS A 1 85 ? 15.735 13.032 -37.264 1.00 86.19 85 HIS A O 1
ATOM 689 N N . LYS A 1 86 ? 17.864 13.132 -37.967 1.00 89.50 86 LYS A N 1
ATOM 690 C CA . LYS A 1 86 ? 18.019 11.680 -38.101 1.00 89.50 86 LYS A CA 1
ATOM 691 C C . LYS A 1 86 ? 18.210 11.046 -36.722 1.00 89.50 86 LYS A C 1
ATOM 693 O O . LYS A 1 86 ? 18.685 11.717 -35.811 1.00 89.50 86 LYS A O 1
ATOM 698 N N . PRO A 1 87 ? 17.930 9.740 -36.554 1.00 86.12 87 PRO A N 1
ATOM 699 C CA . PRO A 1 87 ? 18.021 9.076 -35.251 1.00 86.12 87 PRO A CA 1
ATOM 700 C C . PRO A 1 87 ? 19.366 9.241 -34.516 1.00 86.12 87 PRO A C 1
ATOM 702 O O . PRO A 1 87 ? 19.380 9.269 -33.291 1.00 86.12 87 PRO A O 1
ATOM 705 N N . TRP A 1 88 ? 20.482 9.370 -35.240 1.00 92.25 88 TRP A N 1
ATOM 706 C CA . TRP A 1 88 ? 21.833 9.557 -34.684 1.00 92.25 88 TRP A CA 1
ATOM 707 C C . TRP A 1 88 ? 22.288 11.021 -34.580 1.00 92.25 88 TRP A C 1
ATOM 709 O O . TRP A 1 88 ? 23.419 11.285 -34.192 1.00 92.25 88 TRP A O 1
ATOM 719 N N . GLU A 1 89 ? 21.445 11.974 -34.975 1.00 92.12 89 GLU A N 1
ATOM 720 C CA . GLU A 1 89 ? 21.726 13.414 -34.873 1.00 92.12 89 GLU A CA 1
ATOM 721 C C . GLU A 1 89 ? 21.167 14.003 -33.563 1.00 92.12 89 GLU A C 1
ATOM 723 O O . GLU A 1 89 ? 21.278 15.201 -33.323 1.00 92.12 89 GLU A O 1
ATOM 728 N N . TYR A 1 90 ? 20.554 13.175 -32.709 1.00 92.25 90 TYR A N 1
ATOM 729 C CA . TYR A 1 90 ? 20.000 13.608 -31.430 1.00 92.25 90 TYR A CA 1
ATOM 730 C C . TYR A 1 90 ? 21.119 13.862 -30.415 1.00 92.25 90 TYR A C 1
ATOM 732 O O . TYR A 1 90 ? 22.052 13.060 -30.332 1.00 92.25 90 TYR A O 1
ATOM 740 N N . PRO A 1 91 ? 21.004 14.908 -29.581 1.00 93.69 91 PRO A N 1
ATOM 741 C CA 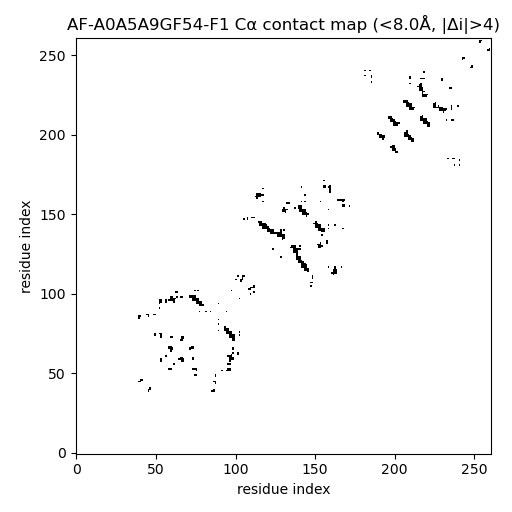. PRO A 1 91 ? 21.870 15.059 -28.422 1.00 93.69 91 PRO A CA 1
ATOM 742 C C . PRO A 1 91 ? 21.774 13.840 -27.491 1.00 93.69 91 PRO A C 1
ATOM 744 O O . PRO A 1 91 ? 20.683 13.293 -27.274 1.00 93.69 91 PRO A O 1
ATOM 747 N N . TYR A 1 92 ? 22.906 13.407 -26.930 1.00 94.12 92 TYR A N 1
ATOM 748 C CA . TYR A 1 92 ? 22.953 12.222 -26.068 1.00 94.12 92 TYR A CA 1
ATOM 749 C C . TYR A 1 92 ? 22.103 12.394 -24.806 1.00 94.12 92 TYR A C 1
ATOM 751 O O . TYR A 1 92 ? 21.472 11.443 -24.357 1.00 94.12 92 TYR A O 1
ATOM 759 N N . GLU A 1 93 ? 21.984 13.613 -24.282 1.00 93.31 93 GLU A N 1
ATOM 760 C CA . GLU A 1 93 ? 21.123 13.947 -23.149 1.00 93.31 93 GLU A CA 1
ATOM 761 C C . GLU A 1 93 ? 19.627 13.764 -23.433 1.00 93.31 93 GLU A C 1
ATOM 763 O O . GLU A 1 93 ? 18.839 13.706 -22.491 1.00 93.31 93 GLU A O 1
ATOM 768 N N . LEU A 1 94 ? 19.211 13.644 -24.698 1.00 94.12 94 LEU A N 1
ATOM 769 C CA . LEU A 1 94 ? 17.843 13.290 -25.093 1.00 94.12 94 LEU A CA 1
ATOM 770 C C . LEU A 1 94 ? 17.687 11.803 -25.412 1.00 94.12 94 LEU A C 1
ATOM 772 O O . LEU A 1 94 ? 16.613 11.369 -25.831 1.00 94.12 94 LEU A O 1
ATOM 776 N N . CYS A 1 95 ? 18.723 11.016 -25.161 1.00 95.62 95 CYS A N 1
ATOM 777 C CA . CYS A 1 95 ? 18.721 9.576 -25.311 1.00 95.62 95 CYS A CA 1
ATOM 778 C C . CYS A 1 95 ? 18.860 8.900 -23.943 1.00 95.62 95 CYS A C 1
ATOM 780 O O . CYS A 1 95 ? 19.282 9.509 -22.958 1.00 95.62 95 CYS A O 1
ATOM 782 N N . GLU A 1 96 ? 18.441 7.644 -23.868 1.00 96.94 96 GLU A N 1
ATOM 783 C CA . GLU A 1 96 ? 18.749 6.756 -22.750 1.00 96.94 96 GLU A CA 1
ATOM 784 C C . GLU A 1 96 ? 18.853 5.306 -23.233 1.00 96.94 96 GLU A C 1
ATOM 786 O O . GLU A 1 96 ? 18.160 4.881 -24.164 1.00 96.94 96 GLU A O 1
ATOM 791 N N . THR A 1 97 ? 19.702 4.528 -22.575 1.00 97.69 97 THR A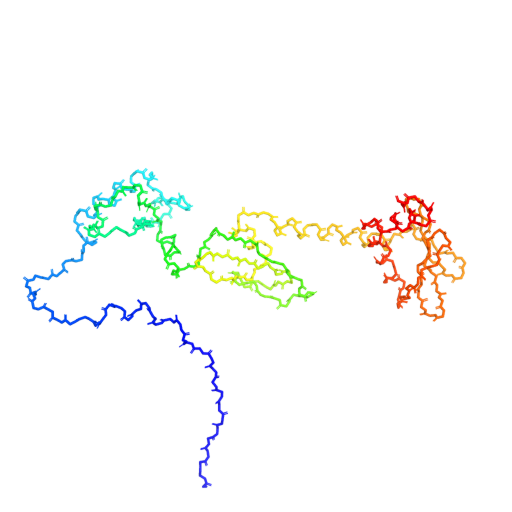 N 1
ATOM 792 C CA . THR A 1 97 ? 19.872 3.099 -22.823 1.00 97.69 97 THR A CA 1
ATOM 793 C C . THR A 1 97 ? 18.850 2.286 -22.041 1.00 97.69 97 THR A C 1
ATOM 795 O O . THR A 1 97 ? 18.874 2.222 -20.812 1.00 97.69 97 THR A O 1
ATOM 798 N N . LEU A 1 98 ? 17.967 1.578 -22.744 1.00 96.31 98 LEU A N 1
ATOM 799 C CA . LEU A 1 98 ? 16.943 0.718 -22.156 1.00 96.31 98 LEU A CA 1
ATOM 800 C C . LEU A 1 98 ? 17.102 -0.735 -22.598 1.00 96.31 98 LEU A C 1
ATOM 802 O O . LEU A 1 98 ? 17.417 -1.021 -23.749 1.00 96.31 98 LEU A O 1
ATOM 806 N N . CYS A 1 99 ? 16.817 -1.687 -21.707 1.00 95.56 99 CYS A N 1
ATOM 807 C CA . CYS A 1 99 ? 16.623 -3.068 -22.142 1.00 95.56 99 CYS A CA 1
ATOM 808 C C . CYS A 1 99 ? 15.312 -3.195 -22.938 1.00 95.56 99 CYS A C 1
ATOM 810 O O . CYS A 1 99 ? 14.389 -2.402 -22.740 1.00 95.56 99 CYS A O 1
ATOM 812 N N . ARG A 1 100 ? 15.179 -4.229 -23.782 1.00 92.88 100 ARG A N 1
ATOM 813 C CA . ARG A 1 100 ? 13.957 -4.480 -24.581 1.00 92.88 100 ARG A CA 1
ATOM 814 C C . ARG A 1 100 ? 12.658 -4.397 -23.764 1.00 92.88 100 ARG A C 1
ATOM 816 O O . ARG A 1 100 ? 11.660 -3.888 -24.266 1.00 92.88 100 ARG A O 1
ATOM 823 N N . GLY A 1 101 ? 12.672 -4.890 -22.523 1.00 90.38 101 GLY A N 1
ATOM 824 C CA . GLY A 1 101 ? 11.523 -4.826 -21.616 1.00 90.38 101 GLY A CA 1
ATOM 825 C C . GLY A 1 101 ? 11.172 -3.388 -21.233 1.00 90.38 101 GLY A C 1
ATOM 826 O O . GLY A 1 101 ? 10.088 -2.913 -21.552 1.00 90.38 101 GLY A O 1
ATOM 827 N N . CYS A 1 102 ? 12.112 -2.661 -20.625 1.00 91.25 102 CYS A N 1
ATOM 828 C CA . CYS A 1 102 ? 11.897 -1.263 -20.244 1.00 91.25 102 CYS A CA 1
ATOM 829 C C . CYS A 1 102 ? 11.558 -0.374 -21.449 1.00 91.25 102 CYS A C 1
ATOM 831 O O . CYS A 1 102 ? 10.709 0.503 -21.334 1.00 91.25 102 CYS A O 1
ATOM 833 N N . HIS A 1 103 ? 12.164 -0.629 -22.609 1.00 91.12 103 HIS A N 1
ATOM 834 C CA . HIS A 1 103 ? 11.861 0.100 -23.835 1.00 91.12 103 HIS A CA 1
ATOM 835 C C . HIS A 1 103 ? 10.432 -0.169 -24.328 1.00 91.12 103 HIS A C 1
ATOM 837 O O . HIS A 1 103 ? 9.716 0.755 -24.700 1.00 91.12 103 HIS A O 1
ATOM 843 N N . ALA A 1 104 ? 9.974 -1.423 -24.296 1.00 88.75 104 ALA A N 1
ATOM 844 C CA . ALA A 1 104 ? 8.592 -1.753 -24.630 1.00 88.75 104 ALA A CA 1
ATOM 845 C C . ALA A 1 104 ? 7.593 -1.132 -23.636 1.00 88.75 104 ALA A C 1
ATOM 847 O O . ALA A 1 104 ? 6.546 -0.653 -24.070 1.00 88.75 104 ALA A O 1
ATOM 848 N N . ALA A 1 105 ? 7.926 -1.100 -22.342 1.00 87.94 105 ALA A N 1
ATOM 849 C CA . ALA A 1 105 ? 7.101 -0.474 -21.309 1.00 87.94 105 ALA A CA 1
ATOM 850 C C . ALA A 1 105 ? 6.987 1.045 -21.498 1.00 87.94 105 ALA A C 1
ATOM 852 O O . ALA A 1 105 ? 5.903 1.607 -21.376 1.00 87.94 105 ALA A O 1
ATOM 853 N N . GLU A 1 106 ? 8.082 1.705 -21.882 1.00 87.75 106 GLU A N 1
ATOM 854 C CA . GLU A 1 106 ? 8.101 3.142 -22.173 1.00 87.75 106 GLU A CA 1
ATOM 855 C C . GLU A 1 106 ? 7.148 3.533 -23.312 1.00 87.75 106 GLU A C 1
ATOM 857 O O . GLU A 1 106 ? 6.519 4.593 -23.262 1.00 87.75 106 GLU A O 1
ATOM 862 N N . HIS A 1 107 ? 6.994 2.636 -24.291 1.00 85.94 107 HIS A N 1
ATOM 863 C CA . HIS A 1 107 ? 6.042 2.748 -25.401 1.00 85.94 107 HIS A CA 1
ATOM 864 C C . HIS A 1 107 ? 4.652 2.167 -25.091 1.00 85.94 107 HIS A C 1
ATOM 866 O O . HIS A 1 107 ? 3.843 2.020 -26.006 1.00 85.94 107 HIS A O 1
ATOM 872 N N . GLY A 1 108 ? 4.374 1.776 -23.842 1.00 81.69 108 GLY A N 1
ATOM 873 C CA . GLY A 1 108 ? 3.085 1.208 -23.428 1.00 81.69 108 GLY A CA 1
ATOM 874 C C . GLY A 1 108 ? 2.742 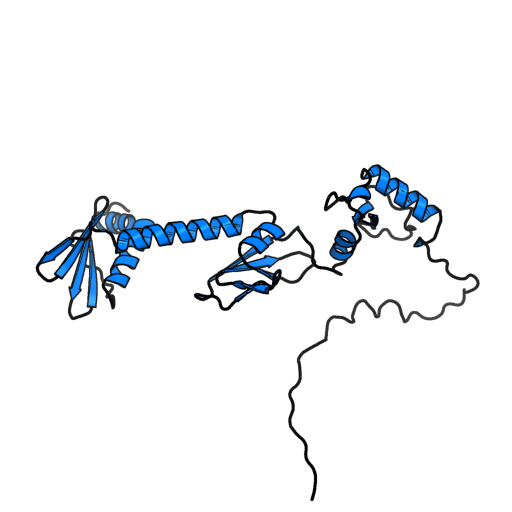-0.134 -24.087 1.00 81.69 108 GLY A C 1
ATOM 875 O O . GLY A 1 108 ? 1.577 -0.512 -24.149 1.00 81.69 108 GLY A O 1
ATOM 876 N N . LYS A 1 109 ? 3.735 -0.862 -24.617 1.00 85.06 109 LYS A N 1
ATOM 877 C CA . LYS A 1 109 ? 3.529 -2.175 -25.260 1.00 85.06 109 LYS A CA 1
ATOM 878 C C . LYS A 1 109 ? 3.456 -3.318 -24.252 1.00 85.06 109 LYS A C 1
ATOM 880 O O . LYS A 1 109 ? 2.881 -4.357 -24.557 1.00 85.06 109 LYS A O 1
ATOM 885 N N . ILE A 1 110 ? 4.085 -3.142 -23.093 1.00 88.94 110 ILE A N 1
ATOM 886 C CA . ILE A 1 110 ? 4.033 -4.066 -21.959 1.00 88.94 110 ILE A CA 1
ATOM 887 C C . ILE A 1 110 ? 3.882 -3.271 -20.667 1.00 88.94 110 ILE A C 1
ATOM 889 O O . ILE A 1 110 ? 4.198 -2.081 -20.631 1.00 88.94 110 ILE A O 1
ATOM 893 N N . MET A 1 111 ? 3.429 -3.943 -19.615 1.00 91.56 111 MET A N 1
ATOM 894 C CA . MET A 1 111 ? 3.217 -3.324 -18.316 1.00 91.56 111 MET A CA 1
ATOM 895 C C . MET A 1 111 ? 4.550 -2.833 -17.715 1.00 91.56 111 MET A C 1
ATOM 897 O O . MET A 1 111 ? 5.538 -3.575 -17.745 1.00 91.56 111 MET A O 1
ATOM 901 N N . PRO A 1 112 ? 4.608 -1.605 -17.171 1.00 89.12 112 PRO A N 1
ATOM 902 C CA . PRO A 1 112 ? 5.762 -1.116 -16.423 1.00 89.12 112 PRO A CA 1
ATOM 903 C C . PRO A 1 112 ? 5.979 -1.888 -15.118 1.00 89.12 112 PRO A C 1
ATOM 905 O O . PRO A 1 112 ? 5.029 -2.216 -14.413 1.00 89.12 112 PRO A O 1
ATOM 908 N N . ASN A 1 113 ? 7.242 -2.109 -14.754 1.00 86.62 113 ASN A N 1
ATOM 909 C CA . ASN A 1 113 ? 7.608 -2.802 -13.511 1.00 86.62 113 ASN A CA 1
ATOM 910 C C . ASN A 1 113 ? 7.805 -1.856 -12.310 1.00 86.62 113 ASN A C 1
ATOM 912 O O . ASN A 1 113 ? 8.134 -2.328 -11.232 1.00 86.62 113 ASN A O 1
ATOM 916 N N . PHE A 1 114 ? 7.699 -0.540 -12.507 1.00 84.88 114 PHE A N 1
ATOM 917 C CA . PHE A 1 114 ? 7.910 0.497 -11.490 1.00 84.88 114 PHE A CA 1
ATOM 918 C C . PHE A 1 114 ? 7.236 1.802 -11.941 1.00 84.88 114 PHE A C 1
ATOM 920 O O . PHE A 1 114 ? 6.759 1.891 -13.075 1.00 84.88 114 PHE A O 1
ATOM 927 N N . GLY A 1 115 ? 7.252 2.824 -11.080 1.00 88.62 115 GLY A N 1
ATOM 928 C CA . GLY A 1 115 ? 6.673 4.142 -11.371 1.00 88.62 115 GLY A CA 1
ATOM 929 C C . GLY A 1 115 ? 5.168 4.208 -11.122 1.00 88.62 115 GLY A C 1
ATOM 930 O O . GLY A 1 115 ? 4.491 5.079 -11.666 1.00 88.62 115 GLY A O 1
ATOM 931 N N . TRP A 1 116 ? 4.646 3.261 -10.345 1.00 96.44 116 TRP A N 1
ATOM 932 C CA . TRP A 1 116 ? 3.249 3.223 -9.944 1.00 96.44 116 TRP A CA 1
ATOM 933 C C . TRP A 1 116 ? 3.020 4.067 -8.695 1.00 96.44 116 TRP A C 1
ATOM 935 O O . TRP A 1 116 ? 3.926 4.267 -7.889 1.00 96.44 116 TRP A O 1
ATOM 945 N N . SER A 1 117 ? 1.793 4.540 -8.518 1.00 97.50 117 SER A N 1
ATOM 946 C CA . SER A 1 117 ? 1.365 5.255 -7.316 1.00 97.50 117 SER A CA 1
ATOM 947 C C . SER A 1 117 ? 0.109 4.616 -6.745 1.00 97.50 117 SER A C 1
ATOM 949 O O . SER A 1 117 ? -0.807 4.281 -7.499 1.00 97.50 117 SER A O 1
ATOM 951 N N . LEU A 1 118 ? 0.066 4.458 -5.422 1.00 97.75 118 LEU A N 1
ATOM 952 C CA . LEU A 1 118 ? -1.123 4.019 -4.702 1.00 97.75 118 LEU A CA 1
ATOM 953 C C . LEU A 1 118 ? -2.158 5.151 -4.686 1.00 97.75 118 LEU A C 1
ATOM 955 O O . LEU A 1 118 ? -1.854 6.270 -4.278 1.00 97.75 118 LEU A O 1
ATOM 959 N N . ILE A 1 119 ? -3.378 4.866 -5.144 1.00 97.75 119 ILE A N 1
ATOM 960 C CA . ILE A 1 119 ? -4.463 5.857 -5.240 1.00 97.75 119 ILE A CA 1
ATOM 961 C C . ILE A 1 119 ? -5.713 5.474 -4.445 1.00 97.75 119 ILE A C 1
ATOM 963 O O . ILE A 1 119 ? -6.601 6.306 -4.268 1.00 97.75 119 ILE A O 1
ATOM 967 N N . GLY A 1 120 ? -5.805 4.237 -3.956 1.00 97.12 120 GLY A N 1
ATOM 968 C CA . GLY A 1 120 ? -6.959 3.801 -3.182 1.00 97.12 120 GLY A CA 1
ATOM 969 C C . GLY A 1 120 ? -6.784 2.437 -2.533 1.00 97.12 120 GLY A C 1
ATOM 970 O O . GLY A 1 120 ? -5.917 1.651 -2.910 1.00 97.12 120 GLY A O 1
ATOM 971 N N . TYR A 1 121 ? -7.657 2.163 -1.571 1.00 97.94 121 TYR A N 1
ATOM 972 C CA . TYR A 1 121 ? -7.734 0.911 -0.831 1.00 97.94 121 TYR A CA 1
ATOM 973 C C . TYR A 1 121 ? -9.202 0.52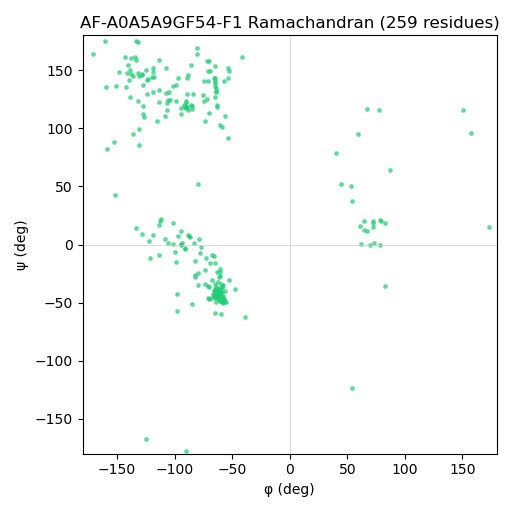6 -0.635 1.00 97.94 121 TYR A C 1
ATOM 975 O O . TYR A 1 121 ? -10.025 1.401 -0.356 1.00 97.94 121 TYR A O 1
ATOM 983 N N . ASP A 1 122 ? -9.499 -0.766 -0.737 1.00 97.31 122 ASP A N 1
ATOM 984 C CA . ASP A 1 122 ? -10.799 -1.336 -0.398 1.00 97.31 122 ASP A CA 1
ATOM 985 C C . ASP A 1 122 ? -10.658 -2.674 0.352 1.00 97.31 122 ASP A C 1
ATOM 987 O O . ASP A 1 122 ? -9.695 -3.424 0.161 1.00 97.31 122 ASP A O 1
ATOM 991 N N . ASP A 1 123 ? -11.627 -2.974 1.218 1.00 97.06 123 ASP A N 1
ATOM 992 C CA . ASP A 1 123 ? -11.760 -4.256 1.918 1.00 97.06 123 ASP A CA 1
ATOM 993 C C . ASP A 1 123 ? -13.043 -4.942 1.453 1.00 97.06 123 ASP A C 1
ATOM 995 O O . ASP A 1 123 ? -14.141 -4.571 1.869 1.00 97.06 123 ASP A O 1
ATOM 999 N N . LEU A 1 124 ? -12.896 -5.989 0.640 1.00 95.44 124 LEU A N 1
ATOM 1000 C CA . LEU A 1 124 ? -14.022 -6.754 0.100 1.00 95.44 124 LEU A CA 1
ATOM 1001 C C . LEU A 1 124 ? -14.781 -7.551 1.174 1.00 95.44 124 LEU A C 1
ATOM 1003 O O . LEU A 1 124 ? -15.835 -8.119 0.902 1.00 95.44 124 LEU A O 1
ATOM 1007 N N . GLY A 1 125 ? -14.257 -7.624 2.401 1.00 94.31 125 GLY A N 1
ATOM 1008 C CA . GLY A 1 125 ? -14.837 -8.373 3.515 1.00 94.31 125 GLY A CA 1
ATOM 1009 C C . GLY A 1 125 ? -14.495 -9.864 3.495 1.00 94.31 125 GLY A C 1
ATOM 1010 O O . GLY A 1 125 ? -14.240 -10.428 4.564 1.00 94.31 125 GLY A O 1
ATOM 1011 N N . ASP A 1 126 ? -14.401 -10.468 2.309 1.00 94.75 126 ASP A N 1
ATOM 1012 C CA . ASP A 1 126 ? -13.990 -11.859 2.084 1.00 94.75 126 ASP A CA 1
ATOM 1013 C C . ASP A 1 126 ? -12.947 -11.979 0.953 1.00 94.75 126 ASP A C 1
ATOM 1015 O O . ASP A 1 126 ? -12.567 -10.990 0.322 1.00 94.75 126 ASP A O 1
ATOM 1019 N N . LEU A 1 127 ? -12.422 -13.184 0.726 1.00 95.38 127 LEU A N 1
ATOM 1020 C CA . LEU A 1 127 ? -11.389 -13.499 -0.265 1.00 95.38 127 LEU A CA 1
ATOM 1021 C C . LEU A 1 127 ? -11.962 -13.626 -1.693 1.00 95.38 127 LEU A C 1
ATOM 1023 O O . LEU A 1 127 ? -11.720 -14.616 -2.383 1.00 95.38 127 LEU A O 1
ATOM 1027 N N . ASP A 1 128 ? -12.709 -12.612 -2.126 1.00 94.00 128 ASP A N 1
ATOM 1028 C CA . ASP A 1 128 ? -13.469 -12.616 -3.387 1.00 94.00 128 ASP A CA 1
ATOM 1029 C C . ASP A 1 128 ? -12.764 -11.883 -4.543 1.00 94.00 128 ASP A C 1
ATOM 1031 O O . ASP A 1 128 ? -13.132 -12.026 -5.710 1.00 94.00 128 ASP A O 1
ATOM 1035 N N . GLY A 1 129 ? -11.742 -11.083 -4.243 1.00 94.62 129 GLY A N 1
ATOM 1036 C CA . GLY A 1 129 ? -10.967 -10.346 -5.236 1.00 94.62 129 GLY A CA 1
ATOM 1037 C C . GLY A 1 129 ? -9.907 -11.211 -5.911 1.00 94.62 129 GLY A C 1
ATOM 1038 O O . GLY A 1 129 ? -9.519 -12.267 -5.417 1.00 94.62 129 GLY A O 1
ATOM 1039 N N . THR A 1 130 ? -9.374 -10.743 -7.039 1.00 97.88 130 THR A N 1
ATOM 1040 C CA . THR A 1 130 ? -8.247 -11.384 -7.736 1.00 97.88 130 THR A CA 1
ATOM 1041 C C . THR A 1 130 ? -7.197 -10.338 -8.085 1.00 97.88 130 THR A C 1
ATOM 1043 O O . THR A 1 130 ? -7.492 -9.361 -8.767 1.00 97.88 130 THR A O 1
ATOM 1046 N N . CYS A 1 131 ? -5.958 -10.54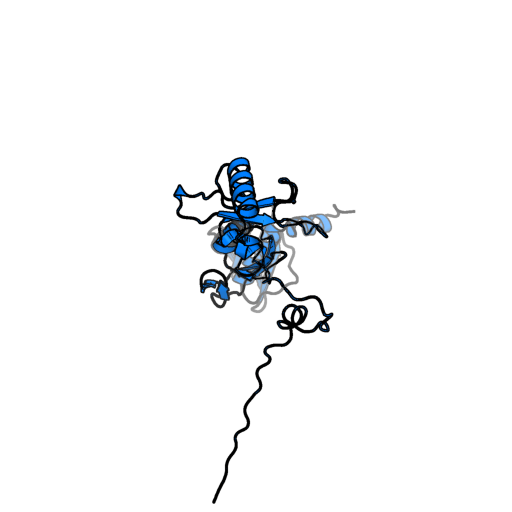5 -7.639 1.00 97.88 131 CYS A N 1
ATOM 1047 C CA . CYS A 1 131 ? -4.847 -9.651 -7.943 1.00 97.88 131 CYS A CA 1
ATOM 1048 C C . CYS A 1 131 ? -4.568 -9.641 -9.451 1.00 97.88 131 CYS A C 1
ATOM 1050 O O . CYS A 1 131 ? -4.197 -10.667 -10.020 1.00 97.88 131 CYS A O 1
ATOM 1052 N N . GLN A 1 132 ? -4.666 -8.477 -10.091 1.00 97.56 132 GLN A N 1
ATOM 1053 C CA . GLN A 1 132 ? -4.474 -8.347 -11.539 1.00 97.56 132 GLN A CA 1
ATOM 1054 C C . GLN A 1 132 ? -3.020 -8.562 -11.988 1.00 97.56 132 GLN A C 1
ATOM 1056 O O . GLN A 1 132 ? -2.777 -8.777 -13.174 1.00 97.56 132 GLN A O 1
ATOM 1061 N N . LEU A 1 133 ? -2.054 -8.522 -11.060 1.00 95.38 133 LEU A N 1
ATOM 1062 C CA . LEU A 1 133 ? -0.645 -8.782 -11.362 1.00 95.38 133 LE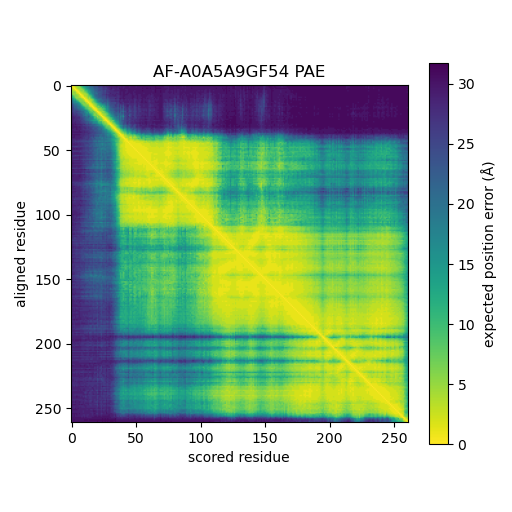U A CA 1
ATOM 1063 C C . LEU A 1 133 ? -0.303 -10.279 -11.346 1.00 95.38 133 LEU A C 1
ATOM 1065 O O . LEU A 1 133 ? 0.315 -10.777 -12.283 1.00 95.38 133 LEU A O 1
ATOM 1069 N N . CYS A 1 134 ? -0.658 -10.991 -10.272 1.00 96.31 134 CYS A N 1
ATOM 1070 C CA . CYS A 1 134 ? -0.217 -12.374 -10.042 1.00 96.31 134 CYS A CA 1
ATOM 1071 C C . CYS A 1 134 ? -1.340 -13.421 -10.080 1.00 96.31 134 CYS A C 1
ATOM 1073 O O . CYS A 1 134 ? -1.049 -14.613 -10.061 1.00 96.31 134 CYS A O 1
ATOM 1075 N N . GLY A 1 135 ? -2.608 -13.004 -10.120 1.00 96.12 135 GLY A N 1
ATOM 1076 C CA . GLY A 1 135 ? -3.770 -13.896 -10.136 1.00 96.12 135 GLY A CA 1
ATOM 1077 C C . GLY A 1 135 ? -4.158 -14.487 -8.777 1.00 96.12 135 GLY A C 1
ATOM 1078 O O . GLY A 1 135 ? -5.134 -15.227 -8.701 1.00 96.12 135 GLY A O 1
ATOM 1079 N N . THR A 1 136 ? -3.434 -14.180 -7.697 1.00 97.25 136 THR A N 1
ATOM 1080 C CA . THR A 1 136 ? -3.784 -14.652 -6.348 1.00 97.25 136 THR A CA 1
ATOM 1081 C C . THR A 1 136 ? -5.112 -14.049 -5.887 1.00 97.25 136 THR A C 1
ATOM 1083 O O . THR A 1 136 ? -5.343 -12.854 -6.081 1.00 97.25 136 THR A O 1
ATOM 1086 N N . ALA A 1 137 ? -5.960 -14.855 -5.242 1.00 98.00 137 ALA A N 1
ATOM 1087 C CA . ALA A 1 137 ? -7.184 -14.371 -4.609 1.00 98.00 137 ALA A CA 1
ATOM 1088 C C . ALA A 1 137 ? -6.857 -13.416 -3.445 1.00 98.00 137 ALA A C 1
ATOM 1090 O O . ALA A 1 137 ? -5.940 -13.676 -2.662 1.00 98.00 137 ALA A O 1
ATOM 1091 N N . ILE A 1 138 ? -7.578 -12.301 -3.340 1.00 97.94 138 ILE A N 1
ATOM 1092 C CA . ILE A 1 138 ? -7.310 -11.223 -2.378 1.00 97.94 138 ILE A CA 1
ATOM 1093 C C . ILE A 1 138 ? -8.604 -10.710 -1.747 1.00 97.94 138 ILE A C 1
ATOM 1095 O O . ILE A 1 138 ? -9.640 -10.649 -2.392 1.00 97.94 138 ILE A O 1
ATOM 1099 N N . ARG A 1 139 ? -8.520 -10.305 -0.479 1.00 97.44 139 ARG A N 1
ATOM 1100 C CA . ARG A 1 139 ? -9.591 -9.592 0.236 1.00 97.44 139 ARG A CA 1
ATOM 1101 C C . ARG A 1 139 ? -9.362 -8.083 0.237 1.00 97.44 139 ARG A C 1
ATOM 1103 O O . ARG A 1 139 ? -10.286 -7.300 0.059 1.00 97.44 139 ARG A O 1
ATOM 1110 N N . HIS A 1 140 ? -8.114 -7.694 0.472 1.00 98.00 140 HIS A N 1
ATOM 1111 C CA . HIS A 1 140 ? -7.686 -6.304 0.526 1.00 98.00 140 HIS A CA 1
ATOM 1112 C C . HIS A 1 140 ? -7.169 -5.893 -0.848 1.00 98.00 140 HIS A C 1
ATOM 1114 O O . HIS A 1 140 ? -6.196 -6.475 -1.340 1.00 98.00 140 HIS A O 1
ATOM 1120 N N . VAL A 1 141 ? -7.845 -4.923 -1.458 1.00 98.19 141 VAL A N 1
ATOM 1121 C CA . VAL A 1 141 ? -7.577 -4.447 -2.813 1.00 98.19 141 VAL A CA 1
ATOM 1122 C C . VAL A 1 141 ? -6.894 -3.092 -2.740 1.00 98.19 141 VAL A C 1
ATOM 1124 O O . VAL A 1 141 ? -7.420 -2.149 -2.155 1.00 98.19 141 VAL A O 1
ATOM 1127 N N . PHE A 1 142 ? -5.727 -2.988 -3.365 1.00 98.44 142 PHE A N 1
ATOM 1128 C CA . PHE A 1 142 ? -4.997 -1.739 -3.535 1.00 98.44 142 PHE A CA 1
ATOM 1129 C C . PHE A 1 142 ? -5.107 -1.291 -4.991 1.00 98.44 142 PHE A C 1
ATOM 1131 O O . PHE A 1 142 ? -4.736 -2.024 -5.910 1.00 98.44 142 PHE A O 1
ATOM 1138 N N . MET A 1 143 ? -5.635 -0.086 -5.195 1.00 98.44 143 MET A N 1
ATOM 1139 C CA . MET A 1 143 ? -5.774 0.539 -6.508 1.00 98.44 143 MET A CA 1
ATOM 1140 C C . MET A 1 143 ? -4.513 1.345 -6.811 1.00 98.44 143 MET A C 1
ATOM 1142 O O . MET A 1 143 ? -4.214 2.311 -6.108 1.00 98.44 143 MET A O 1
ATOM 1146 N N . ILE A 1 144 ? -3.788 0.972 -7.864 1.00 98.19 144 ILE A N 1
ATOM 1147 C CA . ILE A 1 144 ? -2.541 1.622 -8.282 1.00 98.19 144 ILE A CA 1
ATOM 1148 C C . ILE A 1 144 ? -2.655 2.207 -9.690 1.00 98.19 144 ILE A C 1
ATOM 1150 O O . ILE A 1 144 ? -3.348 1.665 -10.552 1.00 98.19 144 ILE A O 1
ATOM 1154 N N . GLN A 1 145 ? -1.949 3.306 -9.945 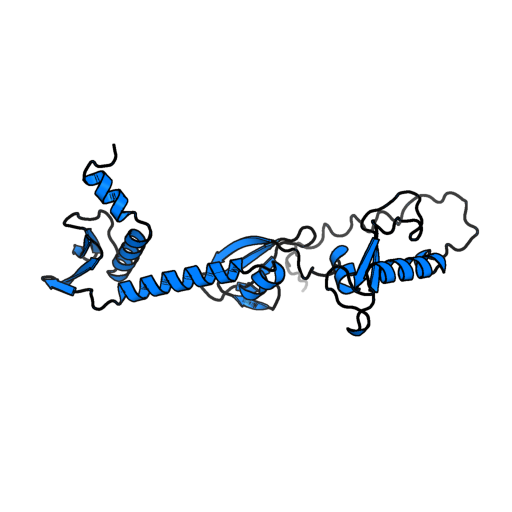1.00 97.56 145 GLN A N 1
ATOM 1155 C CA . GLN A 1 145 ? -1.976 4.019 -11.222 1.00 97.56 145 GLN A CA 1
ATOM 1156 C C . GLN A 1 145 ? -0.569 4.251 -11.781 1.00 97.56 145 GLN A C 1
ATOM 1158 O O . GLN A 1 145 ? 0.373 4.495 -11.031 1.00 97.56 145 GLN A O 1
ATOM 1163 N N . HIS A 1 146 ? -0.449 4.228 -13.111 1.00 94.38 146 HIS A N 1
ATOM 1164 C CA . HIS A 1 146 ? 0.738 4.643 -13.856 1.00 94.38 146 HIS A CA 1
ATOM 1165 C C . HIS A 1 146 ? 0.322 5.577 -15.007 1.00 94.38 146 HIS A C 1
ATOM 1167 O O . HIS A 1 146 ? -0.745 5.421 -15.592 1.00 94.38 146 HIS A O 1
ATOM 1173 N N . ASN A 1 147 ? 1.160 6.545 -15.385 1.00 90.94 147 ASN A N 1
ATOM 1174 C CA . ASN A 1 147 ? 0.812 7.557 -16.403 1.00 90.94 147 ASN A CA 1
ATOM 1175 C C . ASN A 1 147 ? 0.553 6.989 -17.819 1.00 90.94 147 ASN A C 1
ATOM 1177 O O . ASN A 1 147 ? -0.114 7.617 -18.637 1.00 90.94 147 ASN A O 1
ATOM 1181 N N . LYS A 1 148 ? 1.105 5.809 -18.109 1.00 86.88 148 LYS A N 1
ATOM 1182 C CA . LYS A 1 148 ? 1.050 5.116 -19.409 1.00 86.88 148 LYS A CA 1
ATOM 1183 C C . LYS A 1 148 ? 0.364 3.749 -19.359 1.00 86.88 148 LYS A C 1
ATOM 1185 O O . LYS A 1 148 ? 0.441 3.003 -20.333 1.00 86.88 148 LYS A O 1
ATOM 1190 N N . TRP A 1 149 ? -0.246 3.387 -18.232 1.00 90.69 149 TRP A N 1
ATOM 1191 C CA . TRP A 1 149 ? -0.930 2.103 -18.076 1.00 90.69 149 TRP A CA 1
ATOM 1192 C C . TRP A 1 149 ? -2.278 2.303 -17.378 1.00 90.69 149 TRP A C 1
ATOM 1194 O O . TRP A 1 149 ? -2.373 3.183 -16.523 1.00 90.69 149 TRP A O 1
ATOM 1204 N N . PRO A 1 150 ? -3.325 1.529 -17.721 1.00 92.12 150 PRO A N 1
ATOM 1205 C CA . PRO A 1 150 ? -4.576 1.562 -16.974 1.00 92.12 150 PRO A CA 1
ATOM 1206 C C . PRO A 1 150 ? -4.365 1.319 -15.476 1.00 92.12 150 PRO A C 1
ATOM 1208 O O . PRO A 1 150 ? -3.428 0.627 -15.078 1.00 92.12 150 PRO A O 1
ATOM 1211 N N . THR A 1 151 ? -5.261 1.866 -14.656 1.00 96.25 151 THR A N 1
ATOM 1212 C CA . THR A 1 151 ? -5.319 1.560 -13.223 1.00 96.25 151 THR A CA 1
ATOM 1213 C C . THR A 1 151 ? -5.410 0.053 -13.008 1.00 96.25 151 THR A C 1
ATOM 1215 O O . THR A 1 151 ? -6.078 -0.643 -13.778 1.00 96.25 151 THR A O 1
ATOM 1218 N N . MET A 1 152 ? -4.751 -0.434 -11.961 1.00 97.38 152 MET A N 1
ATOM 1219 C CA . MET A 1 152 ? -4.767 -1.841 -11.587 1.00 97.38 152 MET A CA 1
ATOM 1220 C C . MET A 1 152 ? -5.206 -2.052 -10.143 1.00 97.38 152 MET A C 1
ATOM 1222 O O . MET A 1 152 ? -4.939 -1.229 -9.272 1.00 97.38 152 MET A O 1
ATOM 1226 N N . GLU A 1 153 ? -5.833 -3.198 -9.906 1.00 98.31 153 GLU A N 1
ATOM 1227 C CA . GLU A 1 153 ? -6.235 -3.703 -8.595 1.00 98.31 153 GLU A CA 1
ATOM 1228 C C . GLU A 1 153 ? -5.320 -4.862 -8.199 1.00 98.31 153 GLU A C 1
ATOM 1230 O O . GLU A 1 153 ? -5.268 -5.905 -8.861 1.00 98.31 153 GLU A O 1
ATOM 1235 N N . VAL A 1 154 ? -4.551 -4.678 -7.131 1.00 98.38 154 VAL A N 1
ATOM 1236 C CA . VAL A 1 154 ? -3.524 -5.633 -6.705 1.00 98.38 154 VAL A CA 1
ATOM 1237 C C . VAL A 1 154 ? -3.578 -5.887 -5.199 1.00 98.38 154 VAL A C 1
ATOM 1239 O O . VAL A 1 154 ? -4.157 -5.115 -4.441 1.00 98.38 154 VAL A O 1
ATOM 1242 N N . GLY A 1 155 ? -2.981 -6.995 -4.756 1.00 98.25 155 GLY A N 1
ATOM 1243 C CA . GLY A 1 155 ? -2.807 -7.282 -3.328 1.00 98.25 155 GLY A CA 1
ATOM 1244 C C . GLY A 1 155 ? -1.616 -6.542 -2.705 1.00 98.25 155 GLY A C 1
ATOM 1245 O O . GLY A 1 155 ? -0.761 -6.035 -3.429 1.00 98.25 155 GLY A O 1
ATOM 1246 N N . GLU A 1 156 ? -1.529 -6.575 -1.368 1.00 97.75 156 GLU A N 1
ATOM 1247 C CA . GLU A 1 156 ? -0.503 -5.927 -0.514 1.00 97.75 156 GLU A CA 1
ATOM 1248 C C . GLU A 1 156 ? 0.915 -5.994 -1.112 1.00 97.75 156 GLU A C 1
ATOM 1250 O O . GLU A 1 156 ? 1.477 -4.978 -1.507 1.00 97.75 156 GLU A O 1
ATOM 1255 N N . VAL A 1 157 ? 1.452 -7.206 -1.291 1.00 97.19 157 VAL A N 1
ATOM 1256 C CA . VAL A 1 157 ? 2.828 -7.420 -1.781 1.00 97.19 157 VAL A CA 1
ATOM 1257 C C . VAL A 1 157 ? 3.037 -6.883 -3.201 1.00 97.19 157 VAL A C 1
ATOM 1259 O O . VAL A 1 157 ? 4.104 -6.380 -3.539 1.00 97.19 157 VAL A O 1
ATOM 1262 N N . CYS A 1 158 ? 2.030 -7.015 -4.066 1.00 97.50 158 CYS A N 1
ATOM 1263 C CA . CYS A 1 158 ? 2.126 -6.551 -5.449 1.00 97.50 158 CYS A CA 1
ATOM 1264 C C . CYS A 1 158 ? 2.061 -5.022 -5.537 1.00 97.50 158 CYS A C 1
ATOM 1266 O O . CYS A 1 158 ? 2.727 -4.454 -6.398 1.00 97.50 158 CYS A O 1
ATOM 1268 N N . CYS A 1 159 ? 1.294 -4.378 -4.652 1.00 97.94 159 CYS A N 1
ATOM 1269 C CA . CYS A 1 159 ? 1.257 -2.926 -4.524 1.00 97.94 159 CYS A CA 1
ATOM 1270 C C . CYS A 1 159 ? 2.646 -2.391 -4.174 1.00 97.94 159 CYS A C 1
ATOM 1272 O O . CYS A 1 159 ? 3.228 -1.682 -4.989 1.00 97.94 159 CYS A O 1
ATOM 1274 N N . ASP A 1 160 ? 3.198 -2.823 -3.038 1.00 97.25 160 ASP A N 1
ATOM 1275 C CA . ASP A 1 160 ? 4.492 -2.360 -2.518 1.00 97.25 160 ASP A CA 1
ATOM 1276 C C . ASP A 1 160 ? 5.634 -2.559 -3.536 1.00 97.25 160 ASP A C 1
ATOM 1278 O O . ASP A 1 160 ? 6.461 -1.673 -3.762 1.00 97.25 160 ASP A O 1
ATOM 1282 N N . ASN A 1 161 ? 5.635 -3.695 -4.246 1.00 95.38 161 ASN A N 1
ATOM 1283 C CA . ASN A 1 161 ? 6.615 -3.969 -5.300 1.00 95.38 161 ASN A CA 1
ATOM 1284 C C . ASN A 1 161 ? 6.508 -3.016 -6.503 1.00 95.38 161 ASN A C 1
ATOM 1286 O O . ASN A 1 161 ? 7.531 -2.636 -7.069 1.00 95.38 161 ASN A O 1
ATOM 1290 N N . LEU A 1 162 ? 5.293 -2.672 -6.941 1.00 95.00 162 LEU A N 1
ATOM 1291 C CA . LEU A 1 162 ? 5.081 -1.817 -8.114 1.00 95.00 162 LEU A CA 1
ATOM 1292 C C . LEU A 1 162 ? 5.266 -0.327 -7.787 1.00 95.00 162 LEU A C 1
ATOM 1294 O O . LEU A 1 162 ? 5.762 0.427 -8.633 1.00 95.00 162 LEU A O 1
ATOM 1298 N N . THR A 1 163 ? 4.886 0.098 -6.579 1.00 95.56 163 THR A N 1
ATOM 1299 C CA . THR A 1 163 ? 5.064 1.476 -6.090 1.00 95.56 163 THR A CA 1
ATOM 1300 C C . THR A 1 163 ? 6.466 1.734 -5.544 1.00 95.56 163 THR A C 1
ATOM 1302 O O . THR A 1 163 ? 6.848 2.891 -5.382 1.00 95.56 163 THR A O 1
ATOM 1305 N N . CYS A 1 164 ? 7.248 0.677 -5.297 1.00 93.44 164 CYS A N 1
ATOM 1306 C CA . CYS A 1 164 ? 8.520 0.743 -4.580 1.00 93.44 164 CYS A CA 1
ATOM 1307 C C . CYS A 1 164 ? 8.373 1.426 -3.205 1.00 93.44 164 CYS A C 1
ATOM 1309 O O . CYS A 1 164 ? 9.250 2.191 -2.797 1.00 93.44 164 CYS A O 1
ATOM 1311 N N . SER A 1 165 ? 7.261 1.173 -2.511 1.00 95.00 165 SER A N 1
ATOM 1312 C CA . SER A 1 165 ? 6.969 1.691 -1.169 1.00 95.00 165 SER A CA 1
ATOM 1313 C C . SER A 1 165 ? 6.492 0.571 -0.241 1.00 95.00 165 SER A C 1
ATOM 1315 O O . SER A 1 165 ? 6.358 -0.570 -0.666 1.00 95.00 165 SER A O 1
ATOM 1317 N N . ASP A 1 166 ? 6.295 0.878 1.039 1.00 96.81 166 ASP A N 1
ATOM 1318 C CA . ASP A 1 166 ? 5.751 -0.021 2.065 1.00 96.81 166 ASP A CA 1
ATOM 1319 C C . ASP A 1 166 ? 4.370 0.449 2.560 1.00 96.81 166 ASP A C 1
ATOM 1321 O O . ASP A 1 166 ? 3.930 0.105 3.661 1.00 96.81 166 ASP A O 1
ATOM 1325 N N . GLU A 1 167 ? 3.688 1.281 1.769 1.00 96.81 167 GLU A N 1
ATOM 1326 C CA . GLU A 1 167 ? 2.420 1.910 2.141 1.00 96.81 167 GLU A CA 1
ATOM 1327 C C . GLU A 1 167 ? 1.312 0.876 2.356 1.00 96.81 167 GLU A C 1
ATOM 1329 O O . GLU A 1 167 ? 0.565 0.971 3.337 1.00 96.81 167 GLU A O 1
ATOM 1334 N N . ALA A 1 168 ? 1.213 -0.131 1.478 1.00 97.00 168 ALA A N 1
ATOM 1335 C CA . ALA A 1 168 ? 0.197 -1.168 1.600 1.00 97.00 168 ALA A CA 1
ATOM 1336 C C . ALA A 1 168 ? 0.493 -2.069 2.803 1.00 97.00 168 ALA A C 1
ATOM 1338 O O . ALA A 1 168 ? -0.395 -2.296 3.632 1.00 97.00 168 ALA A O 1
ATOM 1339 N N . GLY A 1 169 ? 1.744 -2.515 2.958 1.00 97.50 169 GLY A N 1
ATOM 1340 C CA . GLY A 1 169 ? 2.185 -3.286 4.119 1.00 97.50 169 GLY A CA 1
ATOM 1341 C C . GLY A 1 169 ? 1.953 -2.557 5.446 1.00 97.50 169 GLY A C 1
ATOM 1342 O O . GLY A 1 169 ? 1.368 -3.118 6.378 1.00 97.50 169 GLY A O 1
ATOM 1343 N N . THR A 1 170 ? 2.316 -1.275 5.525 1.00 97.88 170 THR A N 1
ATOM 1344 C CA . THR A 1 170 ? 2.113 -0.432 6.716 1.00 97.88 170 THR A CA 1
ATOM 1345 C C . THR A 1 170 ? 0.631 -0.262 7.041 1.00 97.88 170 THR A C 1
ATOM 1347 O O . THR A 1 170 ? 0.223 -0.370 8.205 1.00 97.88 170 THR A O 1
ATOM 1350 N N . HIS A 1 171 ? -0.203 -0.035 6.022 1.00 96.94 171 HIS A N 1
ATOM 1351 C CA . HIS A 1 171 ? -1.651 0.044 6.188 1.00 96.94 171 HIS A CA 1
ATOM 1352 C C . HIS A 1 171 ? -2.213 -1.258 6.775 1.00 96.94 171 HIS A C 1
ATOM 1354 O O . HIS A 1 171 ? -2.917 -1.240 7.792 1.00 96.94 171 HIS A O 1
ATOM 1360 N N . MET A 1 172 ? -1.843 -2.400 6.189 1.00 97.56 172 MET A N 1
ATOM 1361 C CA . MET A 1 172 ? -2.302 -3.711 6.640 1.00 97.56 172 MET A CA 1
ATOM 1362 C C . MET A 1 172 ? -1.808 -4.056 8.042 1.00 97.56 172 MET A C 1
ATOM 1364 O O . MET A 1 172 ? -2.570 -4.588 8.854 1.00 97.56 172 MET A O 1
ATOM 1368 N N . GLU A 1 173 ? -0.560 -3.732 8.374 1.00 97.50 173 GLU A N 1
ATOM 1369 C CA . GLU A 1 173 ? -0.033 -3.925 9.721 1.00 97.50 173 GLU A CA 1
ATOM 1370 C C . GLU A 1 173 ? -0.804 -3.089 10.752 1.00 97.50 173 GLU A C 1
ATOM 1372 O O . GLU A 1 173 ? -1.172 -3.596 11.818 1.00 97.50 173 GLU A O 1
ATOM 1377 N N . SER A 1 174 ? -1.110 -1.829 10.433 1.00 96.19 174 SER A N 1
ATOM 1378 C CA . SER A 1 174 ? -1.910 -0.954 11.294 1.00 96.19 174 SER A CA 1
ATOM 1379 C C . SER A 1 174 ? -3.297 -1.547 11.576 1.00 96.19 174 SER A C 1
ATOM 1381 O O . SER A 1 174 ? -3.710 -1.635 12.740 1.00 96.19 174 SER A O 1
ATOM 1383 N N . LEU A 1 175 ? -3.977 -2.054 10.539 1.00 95.31 175 LEU A N 1
ATOM 1384 C CA . LEU A 1 175 ? -5.268 -2.738 10.669 1.00 95.31 175 LEU A CA 1
ATOM 1385 C C . LEU A 1 175 ? -5.174 -4.002 11.531 1.00 95.31 175 LEU A C 1
ATOM 1387 O O . LEU A 1 175 ? -5.980 -4.184 12.448 1.00 95.31 175 LEU A O 1
ATOM 1391 N N . ARG A 1 176 ? -4.172 -4.860 11.291 1.00 96.06 176 ARG A N 1
ATOM 1392 C CA . ARG A 1 176 ? -3.932 -6.076 12.092 1.00 96.06 176 ARG A CA 1
ATOM 1393 C C . ARG A 1 176 ? -3.736 -5.718 13.566 1.00 96.06 176 ARG A C 1
ATOM 1395 O O . ARG A 1 176 ? -4.437 -6.248 14.429 1.00 96.06 176 ARG A O 1
ATOM 1402 N N . ARG A 1 177 ? -2.870 -4.741 13.860 1.00 96.75 177 ARG A N 1
ATOM 1403 C CA . ARG A 1 177 ? -2.609 -4.257 15.227 1.00 96.75 177 ARG A CA 1
ATOM 1404 C C . ARG A 1 177 ? -3.868 -3.696 15.890 1.00 96.75 177 ARG A C 1
ATOM 1406 O O . ARG A 1 177 ? -4.069 -3.922 17.086 1.00 96.75 177 ARG A O 1
ATOM 1413 N N . PHE A 1 178 ? -4.697 -2.951 15.158 1.00 95.88 178 PHE A N 1
ATOM 1414 C CA . PHE A 1 178 ? -5.968 -2.428 15.665 1.00 95.88 178 PHE A CA 1
ATOM 1415 C C . PHE A 1 178 ? -6.940 -3.563 16.017 1.00 95.88 178 PHE A C 1
ATOM 1417 O O . PHE A 1 178 ? -7.448 -3.617 17.140 1.00 95.88 178 PHE A O 1
ATOM 1424 N N . ASN A 1 179 ? -7.127 -4.516 15.104 1.00 94.81 179 ASN A N 1
ATOM 1425 C CA . ASN A 1 179 ? -8.005 -5.669 15.301 1.00 94.81 179 ASN A CA 1
ATOM 1426 C C . ASN A 1 179 ? -7.540 -6.560 16.460 1.00 94.81 179 ASN A C 1
ATOM 1428 O O . ASN A 1 179 ? -8.353 -7.016 17.264 1.00 94.81 179 ASN A O 1
ATOM 1432 N N . ASP A 1 180 ? -6.231 -6.748 16.619 1.00 96.50 180 ASP A N 1
ATOM 1433 C CA . ASP A 1 180 ? -5.664 -7.505 17.733 1.00 96.50 180 ASP A CA 1
ATOM 1434 C C . ASP A 1 180 ? -5.887 -6.826 19.084 1.00 96.50 180 ASP A C 1
ATOM 1436 O O . ASP A 1 180 ? -6.163 -7.496 20.084 1.00 96.50 180 ASP A O 1
ATOM 1440 N N . ARG A 1 181 ? -5.776 -5.493 19.147 1.00 95.94 181 ARG A N 1
ATOM 1441 C CA . ARG A 1 181 ? -6.141 -4.735 20.354 1.00 95.94 181 ARG A CA 1
ATOM 1442 C C . ARG A 1 181 ? -7.634 -4.863 20.647 1.00 95.94 181 ARG A C 1
ATOM 1444 O O . ARG A 1 181 ? -7.987 -5.134 21.794 1.00 95.94 181 ARG A O 1
ATOM 1451 N N . GLN A 1 182 ? -8.487 -4.753 19.627 1.00 96.56 182 GLN A N 1
ATOM 1452 C CA . GLN A 1 182 ? -9.933 -4.907 19.779 1.00 96.56 182 GLN A CA 1
ATOM 1453 C C . GLN A 1 182 ? -10.286 -6.295 20.326 1.00 96.56 182 GLN A C 1
ATOM 1455 O O . GLN A 1 182 ? -11.018 -6.405 21.309 1.00 96.56 182 GLN A O 1
ATOM 1460 N N . ARG A 1 183 ? -9.729 -7.358 19.736 1.00 96.19 183 ARG A N 1
ATOM 1461 C CA . ARG A 1 183 ? -9.955 -8.741 20.171 1.00 96.19 183 ARG A CA 1
ATOM 1462 C C . ARG A 1 183 ? -9.543 -8.937 21.625 1.00 96.19 183 ARG A C 1
ATOM 1464 O O . ARG A 1 183 ? -10.355 -9.405 22.417 1.00 96.19 183 ARG A O 1
ATOM 1471 N N . ARG A 1 184 ? -8.328 -8.510 21.990 1.00 95.88 184 ARG A N 1
ATOM 1472 C CA . ARG A 1 184 ? -7.827 -8.596 23.372 1.00 95.88 184 ARG A CA 1
ATOM 1473 C C . ARG A 1 184 ? -8.684 -7.811 24.355 1.00 95.88 184 ARG A C 1
ATOM 1475 O O . ARG A 1 184 ? -8.884 -8.268 25.472 1.00 95.88 184 ARG A O 1
ATOM 1482 N N . PHE A 1 185 ? -9.188 -6.645 23.957 1.00 95.94 185 PHE A N 1
ATOM 1483 C CA . PHE A 1 185 ? -10.085 -5.856 24.793 1.00 95.94 185 PHE A CA 1
ATOM 1484 C C . PHE A 1 185 ? -11.411 -6.583 25.039 1.00 95.94 185 PHE A C 1
ATOM 1486 O O . PHE A 1 185 ? -11.859 -6.660 26.180 1.00 95.94 185 PHE A O 1
ATOM 1493 N N . ILE A 1 186 ? -12.021 -7.146 23.994 1.00 94.94 186 ILE A N 1
ATOM 1494 C CA . ILE A 1 186 ? -13.304 -7.859 24.079 1.00 94.94 186 ILE A CA 1
ATOM 1495 C C . ILE A 1 186 ? -13.186 -9.125 24.931 1.00 94.94 186 ILE A C 1
ATOM 1497 O O . ILE A 1 186 ? -14.053 -9.376 25.766 1.00 94.94 186 ILE A O 1
ATOM 1501 N N . SER A 1 187 ? -12.126 -9.910 24.720 1.00 94.69 187 SER A N 1
ATOM 1502 C CA . SER A 1 187 ? -11.891 -11.185 25.407 1.00 94.69 187 SER A CA 1
ATOM 1503 C C . SER A 1 187 ? -11.146 -11.036 26.736 1.00 94.69 187 SER A C 1
ATOM 1505 O O . SER A 1 187 ? -10.698 -12.029 27.304 1.00 94.69 187 SER A O 1
ATOM 1507 N N . SER A 1 188 ? -10.931 -9.807 27.203 1.00 95.19 188 SER A N 1
ATOM 1508 C CA . SER A 1 188 ? -10.157 -9.537 28.411 1.00 95.19 188 SER A CA 1
ATOM 1509 C C . SER A 1 188 ? -10.841 -10.125 29.643 1.00 95.19 188 SER A C 1
ATOM 1511 O O . SER A 1 188 ? -12.009 -9.842 29.899 1.00 95.19 188 SER A O 1
ATOM 1513 N N . SER A 1 189 ? -10.088 -10.841 30.478 1.00 92.31 189 SER A N 1
ATOM 1514 C CA . SER A 1 189 ? -10.551 -11.307 31.794 1.00 92.31 189 SER A CA 1
ATOM 1515 C C . SER A 1 189 ? -10.819 -10.171 32.788 1.00 92.31 189 SER A C 1
ATOM 1517 O O . SER A 1 189 ? -11.388 -10.399 33.848 1.00 92.31 189 SER A O 1
ATOM 1519 N N . ARG A 1 190 ? -10.421 -8.935 32.454 1.00 92.88 190 ARG A N 1
ATOM 1520 C CA . ARG A 1 190 ? -10.720 -7.735 33.251 1.00 92.88 190 ARG A CA 1
ATOM 1521 C C . ARG A 1 190 ? -12.181 -7.300 33.150 1.00 92.88 190 ARG A C 1
ATOM 1523 O O . ARG A 1 190 ? -12.581 -6.415 33.900 1.00 92.88 190 ARG A O 1
ATOM 1530 N N . TRP A 1 191 ? -12.945 -7.867 32.217 1.00 94.75 191 TRP A N 1
ATOM 1531 C CA . TRP A 1 191 ? -14.396 -7.741 32.232 1.00 94.75 191 TRP A CA 1
ATOM 1532 C C . TRP A 1 191 ? -14.953 -8.557 33.396 1.00 94.75 191 TRP A C 1
ATOM 1534 O O . TRP A 1 191 ? -14.869 -9.782 33.405 1.00 94.75 191 TRP A O 1
ATOM 1544 N N . THR A 1 192 ? -15.519 -7.865 34.375 1.00 92.94 192 THR A N 1
ATOM 1545 C CA . THR A 1 192 ? -16.186 -8.461 35.531 1.00 92.94 192 THR A CA 1
ATOM 1546 C C . THR A 1 192 ? -17.686 -8.471 35.303 1.00 92.94 192 THR A C 1
ATOM 1548 O O . THR A 1 192 ? -18.244 -7.473 34.847 1.00 92.94 192 THR A O 1
ATOM 1551 N N . ILE A 1 193 ? -18.341 -9.570 35.651 1.00 90.25 193 ILE A N 1
ATOM 1552 C CA . ILE A 1 193 ? -19.799 -9.662 35.640 1.00 90.25 193 ILE A CA 1
ATOM 1553 C C . ILE A 1 193 ? -20.291 -9.258 37.032 1.00 90.25 193 ILE A C 1
ATOM 1555 O O . ILE A 1 193 ? -19.916 -9.883 38.023 1.00 90.25 193 ILE A O 1
ATOM 1559 N N . LEU A 1 194 ? -21.070 -8.183 37.098 1.00 86.50 194 LEU A N 1
ATOM 1560 C CA . LEU A 1 194 ? -21.725 -7.692 38.308 1.00 86.50 194 LEU A CA 1
ATOM 1561 C C . LEU A 1 194 ? -23.115 -8.334 38.460 1.00 86.50 194 LEU A C 1
ATOM 1563 O O . LEU A 1 194 ? -23.537 -9.166 37.650 1.00 86.50 194 LEU A O 1
ATOM 1567 N N . GLU A 1 195 ? -23.835 -7.930 39.505 1.00 77.94 195 GLU A N 1
ATOM 1568 C CA . GLU A 1 195 ? -25.232 -8.305 39.725 1.00 77.94 195 GLU A CA 1
ATOM 1569 C C . GLU A 1 195 ? -26.092 -8.002 38.480 1.00 77.94 195 GLU A C 1
ATOM 1571 O O . GLU A 1 195 ? -25.783 -7.114 37.683 1.00 77.94 195 GLU A O 1
ATOM 1576 N N . GLU A 1 196 ? -27.142 -8.803 38.268 1.00 74.25 196 GLU A N 1
ATOM 1577 C CA . GLU A 1 196 ? -28.046 -8.710 37.104 1.00 74.25 196 GLU A CA 1
ATOM 1578 C C . GLU A 1 196 ? -27.398 -8.994 35.729 1.00 74.25 196 GLU A C 1
ATOM 1580 O O . GLU A 1 196 ? -28.012 -8.768 34.685 1.00 74.25 196 GLU A O 1
ATOM 1585 N N . GLY A 1 197 ? -26.173 -9.537 35.698 1.00 79.62 197 GLY A N 1
ATOM 1586 C CA . GLY A 1 197 ? -25.486 -9.900 34.453 1.00 79.62 197 GLY A CA 1
ATOM 1587 C C . GLY A 1 197 ? -24.869 -8.707 33.717 1.00 79.62 197 GLY A C 1
ATOM 1588 O O . GLY A 1 197 ? -24.625 -8.783 32.512 1.00 79.62 197 GLY A O 1
ATOM 1589 N N . ILE A 1 198 ? -24.627 -7.602 34.426 1.00 88.75 198 ILE A N 1
ATOM 1590 C CA . ILE A 1 198 ? -23.985 -6.401 33.884 1.00 88.75 198 ILE A CA 1
ATOM 1591 C C . ILE A 1 198 ? -22.488 -6.664 33.708 1.00 88.75 198 ILE A C 1
ATOM 1593 O O . ILE A 1 198 ? -21.785 -6.979 34.665 1.00 88.75 198 ILE A O 1
ATOM 1597 N N . GLU A 1 199 ? -21.970 -6.487 32.495 1.00 93.50 199 GLU A N 1
ATOM 1598 C CA . GLU A 1 199 ? -20.536 -6.632 32.226 1.00 93.50 199 GLU A CA 1
ATOM 1599 C C . GLU A 1 199 ? -19.830 -5.287 32.408 1.00 93.50 199 GLU A C 1
ATOM 1601 O O . GLU A 1 199 ? -20.179 -4.313 31.745 1.00 93.50 199 GLU A O 1
ATOM 1606 N N . SER A 1 200 ? -18.821 -5.220 33.274 1.00 93.81 200 SER A N 1
ATOM 1607 C CA . SER A 1 200 ? -18.115 -3.979 33.607 1.00 93.81 200 SER A CA 1
ATOM 1608 C C . SER A 1 200 ? -16.600 -4.104 33.467 1.00 93.81 200 SER A C 1
ATOM 1610 O O . SER A 1 200 ? -16.024 -5.160 33.723 1.00 93.81 200 SER A O 1
ATOM 1612 N N . ILE A 1 201 ? -15.943 -3.022 33.049 1.00 94.88 201 ILE A N 1
ATOM 1613 C CA . ILE A 1 201 ? -14.487 -2.894 32.999 1.00 94.88 201 ILE A CA 1
ATOM 1614 C C . ILE A 1 201 ? -14.065 -1.480 33.403 1.00 94.88 201 ILE A C 1
ATOM 1616 O O . ILE A 1 201 ? -14.600 -0.478 32.923 1.00 94.88 201 ILE A O 1
ATOM 1620 N N . LYS A 1 202 ? -13.035 -1.388 34.248 1.00 93.12 202 LYS A N 1
ATOM 1621 C CA . LYS A 1 202 ? -12.337 -0.126 34.526 1.00 93.12 202 LYS A CA 1
ATOM 1622 C C . LYS A 1 202 ? -11.158 0.017 33.578 1.00 93.12 202 LYS A C 1
ATOM 1624 O O . LYS A 1 202 ? -10.266 -0.832 33.580 1.00 93.12 202 LYS A O 1
ATOM 1629 N N . GLN A 1 203 ? -11.142 1.071 32.768 1.00 90.06 203 GLN A N 1
ATOM 1630 C CA . GLN A 1 203 ? -10.082 1.345 31.798 1.00 90.06 203 GLN A CA 1
ATOM 1631 C C . GLN A 1 203 ? -9.747 2.839 31.793 1.00 90.06 203 GLN A C 1
ATOM 1633 O O . GLN A 1 203 ? -10.626 3.681 31.614 1.00 90.06 203 GLN A O 1
ATO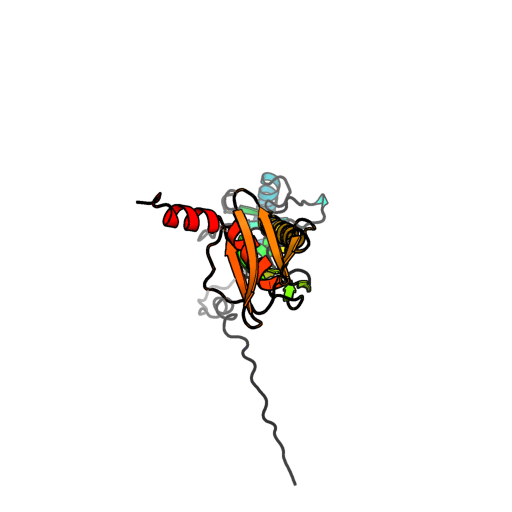M 1638 N N . LYS A 1 204 ? -8.459 3.173 31.955 1.00 85.62 204 LYS A N 1
ATOM 1639 C CA . LYS A 1 204 ? -8.009 4.553 32.215 1.00 85.62 204 LYS A CA 1
ATOM 1640 C C . LYS A 1 204 ? -8.761 5.126 33.436 1.00 85.62 204 LYS A C 1
ATOM 1642 O O . LYS A 1 204 ? -8.754 4.498 34.487 1.00 85.62 204 LYS A O 1
ATOM 1647 N N . ASN A 1 205 ? -9.439 6.263 33.273 1.00 86.81 205 ASN A N 1
ATOM 1648 C CA . ASN A 1 205 ? -10.225 6.947 34.307 1.00 86.81 205 ASN A CA 1
ATOM 1649 C C . ASN A 1 205 ? -11.740 6.703 34.157 1.00 86.81 205 ASN A C 1
ATOM 1651 O O . ASN A 1 205 ? -12.549 7.488 34.658 1.00 86.81 205 ASN A O 1
ATOM 1655 N N . TYR A 1 206 ? -12.120 5.662 33.410 1.00 91.12 206 TYR A N 1
ATOM 1656 C CA . TYR A 1 206 ? -13.507 5.359 33.084 1.00 91.12 206 TYR A CA 1
ATOM 1657 C C . TYR A 1 206 ? -13.917 3.996 33.627 1.00 91.12 206 TYR A C 1
ATOM 1659 O O . TYR A 1 206 ? -13.242 2.988 33.406 1.00 91.12 206 TYR A O 1
ATOM 1667 N N . GLU A 1 207 ? -15.058 3.979 34.299 1.00 92.94 207 GLU A N 1
ATOM 1668 C CA . GLU A 1 207 ? -15.823 2.789 34.622 1.00 92.94 207 GLU A CA 1
ATOM 1669 C C . GLU A 1 207 ? -16.883 2.598 33.544 1.00 92.94 207 GLU A C 1
ATOM 1671 O O . GLU A 1 207 ? -17.791 3.418 33.377 1.00 92.94 207 GLU A O 1
ATOM 1676 N N . ILE A 1 208 ? -16.715 1.538 32.759 1.00 94.75 208 ILE A N 1
ATOM 1677 C CA . ILE A 1 208 ? -17.535 1.266 31.586 1.00 94.75 208 ILE A CA 1
ATOM 1678 C C . ILE A 1 208 ? -18.335 0.008 31.862 1.00 94.75 208 ILE A C 1
ATOM 1680 O O . ILE A 1 208 ? -17.761 -1.044 32.119 1.00 94.75 208 ILE A O 1
ATOM 1684 N N . SER A 1 209 ? -19.655 0.120 31.781 1.00 94.31 209 SER A N 1
ATOM 1685 C CA . SER A 1 209 ? -20.579 -0.984 32.023 1.00 94.31 209 SER A CA 1
ATOM 1686 C C . SER A 1 209 ? -21.487 -1.201 30.818 1.00 94.31 209 SER A C 1
ATOM 1688 O O . SER A 1 209 ? -21.925 -0.249 30.173 1.00 94.31 209 SER A O 1
ATOM 1690 N N . ILE A 1 210 ? -21.776 -2.457 30.511 1.00 94.31 210 ILE A N 1
ATOM 1691 C CA . ILE A 1 210 ? -22.707 -2.880 29.471 1.00 94.31 210 ILE A CA 1
ATOM 1692 C C . ILE A 1 210 ? -23.938 -3.428 30.178 1.00 94.31 210 ILE A C 1
ATOM 1694 O O . ILE A 1 210 ? -23.890 -4.476 30.819 1.00 94.31 210 ILE A O 1
ATOM 1698 N N . VAL A 1 211 ? -25.036 -2.689 30.070 1.00 91.81 211 VAL A N 1
ATOM 1699 C CA . VAL A 1 211 ? -26.287 -2.970 30.776 1.00 91.81 211 VAL A CA 1
ATOM 1700 C C . VAL A 1 211 ? -27.296 -3.546 29.792 1.00 91.81 211 VAL A C 1
ATOM 1702 O O . VAL A 1 211 ? -27.502 -2.993 28.707 1.00 91.81 211 VAL A O 1
ATOM 1705 N N . ASN A 1 212 ? -27.940 -4.650 30.166 1.00 89.69 212 ASN A N 1
ATOM 1706 C CA . ASN A 1 212 ? -29.057 -5.207 29.413 1.00 89.69 212 ASN A CA 1
ATOM 1707 C C . ASN A 1 212 ? -30.360 -4.512 29.832 1.00 89.69 212 ASN A C 1
ATOM 1709 O O . ASN A 1 212 ? -30.764 -4.566 30.988 1.00 89.69 212 ASN A O 1
ATOM 1713 N N . VAL A 1 213 ? -31.025 -3.857 28.884 1.00 85.62 213 VAL A N 1
ATOM 1714 C CA . VAL A 1 213 ? -32.314 -3.194 29.084 1.00 85.62 213 VAL A CA 1
ATOM 1715 C C . VAL A 1 213 ? -33.287 -3.715 28.035 1.00 85.62 213 VAL A C 1
ATOM 1717 O O . VAL A 1 213 ? -33.172 -3.386 26.853 1.00 85.62 213 VAL A O 1
ATOM 1720 N N . ARG A 1 214 ? -34.281 -4.502 28.467 1.00 82.25 214 ARG A N 1
ATOM 1721 C CA . ARG A 1 214 ? -35.348 -5.049 27.604 1.00 82.25 214 ARG A CA 1
ATOM 1722 C C . ARG A 1 214 ? -34.800 -5.796 26.374 1.00 82.25 214 ARG A C 1
ATOM 1724 O O . ARG A 1 214 ? -35.217 -5.515 25.254 1.00 82.25 214 ARG A O 1
ATOM 1731 N N . GLN A 1 215 ? -33.855 -6.719 26.584 1.00 83.50 215 GLN A N 1
ATOM 1732 C CA . GLN A 1 215 ? -33.209 -7.528 25.532 1.00 83.50 215 GLN A CA 1
ATOM 1733 C C . GLN A 1 215 ? -32.314 -6.743 24.555 1.00 83.50 215 GLN A C 1
ATOM 1735 O O . GLN A 1 215 ? -31.888 -7.281 23.536 1.00 83.50 215 GLN A O 1
ATOM 1740 N N . LYS A 1 216 ? -31.997 -5.480 24.852 1.00 91.44 216 LYS A N 1
ATOM 1741 C CA . LYS A 1 216 ? -30.986 -4.701 24.129 1.00 91.44 216 LYS A CA 1
ATOM 1742 C C . LYS A 1 216 ? -29.875 -4.289 25.077 1.00 91.44 216 LYS A C 1
ATOM 1744 O O . LYS A 1 216 ? -30.113 -4.072 26.259 1.00 91.44 216 LYS A O 1
ATOM 1749 N N . PHE A 1 217 ? -28.673 -4.118 24.548 1.00 91.94 217 PHE A N 1
ATOM 1750 C CA . PHE A 1 217 ? -27.520 -3.699 25.338 1.00 91.94 217 PHE A CA 1
ATOM 1751 C C . PHE A 1 217 ? -27.304 -2.193 25.217 1.00 91.94 217 PHE A C 1
ATOM 1753 O O . PHE A 1 217 ? -27.508 -1.602 24.156 1.00 91.94 217 PHE A O 1
ATOM 1760 N N . MET A 1 218 ? -26.890 -1.554 26.302 1.00 94.12 218 MET A N 1
ATOM 1761 C CA . MET A 1 218 ? -26.525 -0.143 26.347 1.00 94.12 218 MET A CA 1
ATOM 1762 C C . MET A 1 218 ? -25.170 0.009 27.036 1.00 94.12 218 MET A C 1
ATOM 1764 O O . MET A 1 218 ? -24.860 -0.721 27.972 1.00 94.12 218 MET A O 1
ATOM 1768 N N . ILE A 1 219 ? -24.376 0.973 26.579 1.00 94.62 219 ILE A N 1
ATOM 1769 C CA . ILE A 1 219 ? -23.118 1.359 27.219 1.00 94.62 219 ILE A CA 1
ATOM 1770 C C . ILE A 1 219 ? -23.405 2.450 28.257 1.00 94.62 219 ILE A C 1
ATOM 1772 O O . ILE A 1 219 ? -24.015 3.466 27.923 1.00 94.62 219 ILE A O 1
ATOM 1776 N N . ARG A 1 220 ? -22.919 2.259 29.481 1.00 93.38 220 ARG A N 1
ATOM 1777 C CA . ARG A 1 220 ? -22.883 3.235 30.575 1.00 93.38 220 ARG A CA 1
ATOM 1778 C C . ARG A 1 220 ? -21.429 3.587 30.879 1.00 93.38 220 ARG A C 1
ATOM 1780 O O . ARG A 1 220 ? -20.601 2.687 31.002 1.00 93.38 220 ARG A O 1
ATOM 1787 N N . ILE A 1 221 ? -21.113 4.874 31.002 1.00 92.62 221 ILE A N 1
ATOM 1788 C CA . ILE A 1 221 ? -19.758 5.361 31.319 1.00 92.62 221 ILE A CA 1
ATOM 1789 C C . ILE A 1 221 ? -19.850 6.296 32.521 1.00 92.62 221 ILE A C 1
ATOM 1791 O O . ILE A 1 221 ? -20.514 7.324 32.416 1.00 92.62 221 ILE A O 1
ATOM 1795 N N . ASN A 1 222 ? -19.185 5.969 33.634 1.00 89.31 222 ASN A N 1
ATOM 1796 C CA . ASN A 1 222 ? -19.215 6.754 34.881 1.00 89.31 222 ASN A CA 1
ATOM 1797 C C . ASN A 1 222 ? -20.647 7.197 35.247 1.00 89.31 222 ASN A C 1
ATOM 1799 O O . ASN A 1 222 ? -20.907 8.388 35.394 1.00 89.31 222 ASN A O 1
ATOM 1803 N N . GLU A 1 223 ? -21.580 6.240 35.291 1.00 85.19 223 GLU A N 1
ATOM 1804 C CA . GLU A 1 223 ? -23.012 6.448 35.595 1.00 85.19 223 GLU A CA 1
ATOM 1805 C C . GLU A 1 223 ? -23.836 7.186 34.523 1.00 85.19 223 GLU A C 1
ATOM 1807 O O . GLU A 1 223 ? -25.050 7.329 34.661 1.00 85.19 223 GLU A O 1
ATOM 1812 N N . ILE A 1 224 ? -23.227 7.602 33.410 1.00 88.19 224 ILE A N 1
ATOM 1813 C CA . ILE A 1 224 ? -23.944 8.229 32.295 1.00 88.19 224 ILE A CA 1
ATOM 1814 C C . ILE A 1 224 ? -24.396 7.161 31.301 1.00 88.19 224 ILE A C 1
ATOM 1816 O O . ILE A 1 224 ? -23.577 6.498 30.659 1.00 88.19 224 ILE A O 1
ATOM 1820 N N . ASP A 1 225 ? -25.711 7.056 31.130 1.00 89.69 225 ASP A N 1
ATOM 1821 C CA . ASP A 1 225 ? -26.345 6.141 30.185 1.00 89.69 225 ASP A CA 1
ATOM 1822 C C . ASP A 1 225 ? -26.222 6.614 28.732 1.00 89.69 225 ASP A C 1
ATOM 1824 O O . ASP A 1 225 ? -26.586 7.737 28.361 1.00 89.69 225 ASP A O 1
ATOM 1828 N N . GLY A 1 226 ? -25.743 5.714 27.877 1.00 88.06 226 GLY A N 1
ATOM 1829 C CA . GLY A 1 226 ? -25.705 5.902 26.438 1.00 88.06 226 GLY A CA 1
ATOM 1830 C C . GLY A 1 226 ? -27.099 5.888 25.805 1.00 88.06 226 GLY A C 1
ATOM 1831 O O . GLY A 1 226 ? -28.028 5.193 26.220 1.00 88.06 226 GLY A O 1
ATOM 1832 N N . LYS A 1 227 ? -27.264 6.636 24.713 1.00 88.75 227 LYS A N 1
ATOM 1833 C CA . LYS A 1 227 ? -28.529 6.648 23.955 1.00 88.75 227 LYS A CA 1
ATOM 1834 C C . LYS A 1 227 ? -28.649 5.478 22.979 1.00 88.75 227 LYS A C 1
ATOM 1836 O O . LYS A 1 227 ? -29.757 5.046 22.678 1.00 88.75 227 LYS A O 1
ATOM 1841 N N . GLN A 1 228 ? -27.522 4.961 22.497 1.00 91.62 228 GLN A N 1
ATOM 1842 C CA . GLN A 1 228 ? -27.501 3.860 21.542 1.00 91.62 228 GLN A CA 1
ATOM 1843 C C . GLN A 1 228 ? -27.928 2.545 22.207 1.00 91.62 228 GLN A C 1
ATOM 1845 O O . GLN A 1 228 ? -27.737 2.340 23.410 1.00 91.62 228 GLN A O 1
ATOM 1850 N N . ARG A 1 229 ? -28.554 1.672 21.418 1.00 93.56 229 ARG A N 1
ATOM 1851 C CA . ARG A 1 229 ? -28.957 0.323 21.817 1.00 93.56 229 ARG A CA 1
ATOM 1852 C C . ARG A 1 229 ? -28.344 -0.668 20.840 1.00 93.56 229 ARG A C 1
ATOM 1854 O O . ARG A 1 229 ? -28.499 -0.491 19.637 1.00 93.56 229 ARG A O 1
ATOM 1861 N N . PHE A 1 230 ? -27.682 -1.684 21.369 1.00 93.25 230 PHE A N 1
ATOM 1862 C CA . PHE A 1 230 ? -26.984 -2.716 20.612 1.00 93.25 230 PHE A CA 1
ATOM 1863 C C . PHE A 1 230 ? -27.744 -4.032 20.678 1.00 93.25 230 PHE A C 1
ATOM 1865 O O . PHE A 1 230 ? -28.453 -4.311 21.652 1.00 93.25 230 PHE A O 1
ATOM 1872 N N . THR A 1 231 ? -27.583 -4.840 19.637 1.00 92.88 231 THR A N 1
ATOM 1873 C CA . THR A 1 231 ? -28.231 -6.154 19.534 1.00 92.88 231 THR A CA 1
ATOM 1874 C C . THR A 1 231 ? -27.499 -7.220 20.345 1.00 92.88 231 THR A C 1
ATOM 1876 O O . THR A 1 231 ? -28.108 -8.185 20.794 1.00 92.88 231 THR A O 1
ATOM 1879 N N . SER A 1 232 ? -26.200 -7.023 20.587 1.00 93.50 232 SER A N 1
ATOM 1880 C CA . SER A 1 232 ? -25.359 -7.938 21.356 1.00 93.50 232 SER A CA 1
ATOM 1881 C C . SER A 1 232 ? -24.377 -7.194 22.263 1.00 93.50 232 SER A C 1
ATOM 1883 O O . SER A 1 232 ? -23.952 -6.074 21.963 1.00 93.50 232 SER A O 1
ATOM 1885 N N . SER A 1 233 ? -23.959 -7.849 23.351 1.00 92.31 233 SER A N 1
ATOM 1886 C CA . SER A 1 233 ? -22.863 -7.357 24.199 1.00 92.31 233 SER A CA 1
ATOM 1887 C C . SER A 1 233 ? -21.559 -7.210 23.402 1.00 92.31 233 SER A C 1
ATOM 1889 O O . SER A 1 233 ? -20.833 -6.231 23.561 1.00 92.31 233 SER A O 1
ATOM 1891 N N . LEU A 1 234 ? -21.292 -8.116 22.453 1.00 93.81 234 LEU A N 1
ATOM 1892 C CA . LEU A 1 234 ? -20.113 -8.053 21.585 1.00 93.81 234 LEU A CA 1
ATOM 1893 C C . LEU A 1 234 ? -20.051 -6.750 20.769 1.00 93.81 234 LEU A C 1
ATOM 1895 O O . LEU A 1 234 ? -19.003 -6.108 20.703 1.00 93.81 234 LEU A O 1
ATOM 1899 N N . GLU A 1 235 ? -21.166 -6.352 20.157 1.00 94.56 235 GLU A N 1
ATOM 1900 C CA . GLU A 1 235 ? -21.279 -5.109 19.387 1.00 94.56 235 GLU A CA 1
ATOM 1901 C C . GLU A 1 235 ? -21.075 -3.872 20.280 1.00 94.56 235 GLU A C 1
ATOM 1903 O O . GLU A 1 235 ? -20.352 -2.938 19.913 1.00 94.56 235 GLU A O 1
ATOM 1908 N N . ALA A 1 236 ? -21.627 -3.903 21.499 1.00 94.69 236 ALA A N 1
ATOM 1909 C CA . ALA A 1 236 ? -21.401 -2.866 22.500 1.00 94.69 236 ALA A CA 1
ATOM 1910 C C . ALA A 1 236 ? -19.913 -2.776 22.890 1.00 94.69 236 ALA A C 1
ATOM 1912 O O . ALA A 1 236 ? -19.342 -1.687 22.848 1.00 94.69 236 ALA A O 1
ATOM 1913 N N . LYS A 1 237 ? -19.238 -3.902 23.172 1.00 95.44 237 LYS A N 1
ATOM 1914 C CA . LYS A 1 237 ? -17.795 -3.939 23.490 1.00 95.44 237 LYS A CA 1
ATOM 1915 C C . LYS A 1 237 ? -16.924 -3.413 22.348 1.00 95.44 237 LYS A C 1
ATOM 1917 O O . LYS A 1 237 ? -15.996 -2.645 22.600 1.00 95.44 237 LYS A O 1
ATOM 1922 N N . LYS A 1 238 ? -17.225 -3.785 21.097 1.00 95.69 238 LYS A N 1
ATOM 1923 C CA . LYS A 1 238 ? -16.540 -3.248 19.903 1.00 95.69 238 LYS A CA 1
ATOM 1924 C C . LYS A 1 238 ? -16.672 -1.729 19.826 1.00 95.69 238 LYS A C 1
ATOM 1926 O O . LYS A 1 238 ? -15.685 -1.034 19.593 1.00 95.69 238 LYS A O 1
ATOM 1931 N N . THR A 1 239 ? -17.876 -1.220 20.079 1.00 95.19 239 THR A N 1
ATOM 1932 C CA . THR A 1 239 ? -18.151 0.220 20.072 1.00 95.19 239 THR A CA 1
ATOM 1933 C C . THR A 1 239 ? -17.408 0.937 21.196 1.00 95.19 239 THR A C 1
ATOM 1935 O O . THR A 1 239 ? -16.780 1.963 20.949 1.00 95.19 239 THR A O 1
ATOM 1938 N N . VAL A 1 240 ? -17.394 0.378 22.410 1.00 94.81 240 VAL A N 1
ATOM 1939 C CA . VAL A 1 240 ? -16.598 0.903 23.532 1.00 94.81 240 VAL A CA 1
ATOM 1940 C C . VAL A 1 240 ? -15.121 1.010 23.156 1.00 94.81 240 VAL A C 1
ATOM 1942 O O . VAL A 1 240 ? -14.517 2.062 23.357 1.00 94.81 240 VAL A O 1
ATOM 1945 N N . PHE A 1 241 ? -14.542 -0.055 22.594 1.00 95.75 241 PHE A N 1
ATOM 1946 C CA . PHE A 1 241 ? -13.145 -0.056 22.162 1.00 95.75 241 PHE A CA 1
ATOM 1947 C C . PHE A 1 241 ? -12.866 1.069 21.161 1.00 95.75 241 PHE A C 1
ATOM 1949 O O . PHE A 1 241 ? -11.927 1.841 21.340 1.00 95.75 241 PHE A O 1
ATOM 1956 N N . PHE A 1 242 ? -13.720 1.211 20.145 1.00 94.50 242 PHE A N 1
ATOM 1957 C CA . PHE A 1 242 ? -13.588 2.277 19.156 1.00 94.50 242 PHE A CA 1
ATOM 1958 C C . PHE A 1 242 ? -13.665 3.676 19.787 1.00 94.50 242 PHE A C 1
ATOM 1960 O O . PHE A 1 242 ? -12.864 4.551 19.461 1.00 94.50 242 PHE A O 1
ATOM 1967 N N . LEU A 1 243 ? -14.598 3.901 20.715 1.00 93.94 243 LEU A N 1
ATOM 1968 C CA . LEU A 1 243 ? -14.740 5.180 21.415 1.00 93.94 243 LEU A CA 1
ATOM 1969 C C . LEU A 1 243 ? -13.520 5.507 22.297 1.00 93.94 243 LEU A C 1
ATOM 1971 O O . LEU A 1 243 ? -13.154 6.676 22.419 1.00 93.94 243 LEU A O 1
ATOM 1975 N N . LEU A 1 244 ? -12.881 4.488 22.882 1.00 93.19 244 LEU A N 1
ATOM 1976 C CA . LEU A 1 244 ? -11.644 4.629 23.657 1.00 93.19 244 LEU A CA 1
ATOM 1977 C C . LEU A 1 244 ? -10.431 4.956 22.777 1.00 93.19 244 LEU A C 1
ATOM 1979 O O . LEU A 1 244 ? -9.650 5.834 23.141 1.00 93.19 244 LEU A O 1
ATOM 1983 N N . GLU A 1 245 ? -10.260 4.257 21.652 1.00 92.19 245 GLU A N 1
ATOM 1984 C CA . GLU A 1 245 ? -9.129 4.465 20.733 1.00 92.19 245 GLU A CA 1
ATOM 1985 C C . GLU A 1 245 ? -9.245 5.795 19.977 1.00 92.19 245 GLU A C 1
ATOM 1987 O O . GLU A 1 245 ? -8.242 6.463 19.757 1.00 92.19 245 GLU A O 1
ATOM 1992 N N . SER A 1 246 ? -10.465 6.209 19.617 1.00 92.50 246 SER A N 1
ATOM 1993 C CA . SER A 1 246 ? -10.710 7.482 18.919 1.00 92.50 246 SER A CA 1
ATOM 1994 C C . SER A 1 246 ? -10.678 8.717 19.826 1.00 92.50 246 SER A C 1
ATOM 1996 O O . SER A 1 246 ? -10.792 9.828 19.323 1.00 92.50 246 SER A O 1
ATOM 1998 N N . GLY A 1 247 ? -10.580 8.557 21.153 1.00 91.62 247 GLY A N 1
ATOM 1999 C CA . GLY A 1 247 ? -10.593 9.677 22.107 1.00 91.62 247 GLY A CA 1
ATOM 2000 C C . GLY A 1 247 ? -11.963 10.345 22.306 1.00 91.62 247 GLY A C 1
ATOM 2001 O O . GLY A 1 247 ? -12.094 11.259 23.118 1.00 91.62 247 GLY A O 1
ATOM 2002 N N . LYS A 1 248 ? -13.021 9.862 21.641 1.00 91.12 248 LYS A N 1
ATOM 2003 C CA . LYS A 1 248 ? -14.373 10.446 21.712 1.00 91.12 248 LYS A CA 1
ATOM 2004 C C . LYS A 1 248 ? -14.974 10.436 23.119 1.00 91.12 248 LYS A C 1
ATOM 2006 O O . LYS A 1 248 ? -15.786 11.300 23.444 1.00 91.12 248 LYS A O 1
ATOM 2011 N N . ILE A 1 249 ? -14.586 9.477 23.965 1.00 88.75 249 ILE A N 1
ATOM 2012 C CA . ILE A 1 249 ? -15.003 9.467 25.379 1.00 88.75 249 ILE A CA 1
ATOM 2013 C C . ILE A 1 249 ? -14.411 10.674 26.109 1.00 88.75 249 ILE A C 1
ATOM 2015 O O . ILE A 1 249 ? -15.135 11.361 26.827 1.00 88.75 249 ILE A O 1
ATOM 2019 N N . ASP A 1 250 ? -13.128 10.972 25.892 1.00 89.31 250 ASP A N 1
ATOM 2020 C CA . ASP A 1 250 ? -12.456 12.107 26.528 1.00 89.31 250 ASP A CA 1
ATOM 2021 C C . ASP A 1 250 ? -13.108 13.434 26.106 1.00 89.31 250 ASP A C 1
ATOM 2023 O O . ASP A 1 250 ? -13.400 14.283 26.950 1.00 89.31 250 ASP A O 1
ATOM 2027 N N . GLU A 1 251 ? -13.407 13.596 24.814 1.00 89.44 251 GLU A N 1
ATOM 2028 C CA . GLU A 1 251 ? -14.112 14.767 24.273 1.00 89.44 251 GLU A CA 1
ATOM 2029 C C . GLU A 1 251 ? -15.513 14.934 24.875 1.00 89.44 251 GLU A C 1
ATOM 2031 O O . GLU A 1 251 ? -15.878 16.016 25.347 1.00 89.44 251 GLU A O 1
ATOM 2036 N N . PHE A 1 252 ? -16.293 13.849 24.908 1.00 87.50 252 PHE A N 1
ATOM 2037 C CA . PHE A 1 252 ? -17.638 13.851 25.475 1.00 87.50 252 PHE A CA 1
ATOM 2038 C C . PHE A 1 252 ? -17.628 14.242 26.959 1.00 87.50 252 PHE A C 1
ATOM 2040 O O . PHE A 1 252 ? -18.429 15.076 27.394 1.00 87.50 252 PHE A O 1
ATOM 2047 N N . MET A 1 253 ? -16.692 13.688 27.732 1.00 85.56 253 MET A N 1
ATOM 2048 C CA . MET A 1 253 ? -16.581 13.950 29.166 1.00 85.56 253 MET A CA 1
ATOM 2049 C C . MET A 1 253 ? -16.095 15.376 29.459 1.00 85.56 253 MET A C 1
ATOM 2051 O O . MET A 1 253 ? -16.613 16.008 30.382 1.00 85.56 253 MET A O 1
ATOM 2055 N N . LYS A 1 254 ? -15.178 15.933 28.652 1.00 86.19 254 LYS A N 1
ATOM 2056 C CA . LYS A 1 254 ? -14.774 17.351 28.743 1.00 86.19 254 LYS A CA 1
ATOM 2057 C C . LYS A 1 254 ? -15.951 18.296 28.503 1.00 86.19 254 LYS A C 1
ATOM 2059 O O . LYS A 1 254 ? -16.165 19.211 29.298 1.00 86.19 254 LYS A O 1
ATOM 2064 N N . LYS A 1 255 ? -16.758 18.037 27.467 1.00 85.19 255 LYS A N 1
ATOM 2065 C CA . LYS A 1 255 ? -17.956 18.832 27.155 1.00 85.19 255 LYS A CA 1
ATOM 2066 C C . LYS A 1 255 ? -18.983 18.795 28.290 1.00 85.19 255 LYS A C 1
ATOM 2068 O O . LYS A 1 255 ? -19.546 19.823 28.650 1.00 85.19 255 LYS A O 1
ATOM 2073 N N . LYS A 1 256 ? -19.204 17.624 28.894 1.00 78.62 256 LYS A N 1
ATOM 2074 C CA . LYS A 1 256 ? -20.122 17.453 30.035 1.00 78.62 256 LYS A CA 1
ATOM 2075 C C . LYS A 1 256 ? -19.642 18.137 31.320 1.00 78.62 256 LYS A C 1
ATOM 2077 O O . LYS A 1 256 ? -20.481 18.565 32.103 1.00 78.62 256 LYS A O 1
ATOM 2082 N N . ARG A 1 257 ? -18.326 18.253 31.525 1.00 74.81 257 ARG A N 1
ATOM 2083 C CA . ARG A 1 257 ? -17.710 18.954 32.669 1.00 74.81 257 ARG A CA 1
ATOM 2084 C C . ARG A 1 257 ? -17.584 20.473 32.472 1.00 74.81 257 ARG A C 1
ATOM 2086 O O . ARG A 1 257 ? -17.054 21.135 33.354 1.00 74.81 257 ARG A O 1
ATOM 2093 N N . GLY A 1 258 ? -18.045 21.022 31.343 1.00 60.59 258 GLY A N 1
ATOM 2094 C CA . GLY A 1 258 ? -17.964 22.460 31.052 1.00 60.59 258 GLY A CA 1
ATOM 2095 C C . GLY A 1 258 ? -16.553 22.967 30.721 1.00 60.59 258 GLY A C 1
ATOM 2096 O O . GLY A 1 258 ? -16.310 24.161 30.803 1.00 60.59 258 GLY A O 1
ATOM 2097 N N . LEU A 1 259 ? -15.620 22.079 30.352 1.00 54.41 259 LEU A N 1
ATOM 2098 C CA . LEU A 1 259 ? -14.201 22.400 30.096 1.00 54.41 259 LEU A CA 1
ATOM 2099 C C . LEU A 1 259 ? -13.876 22.681 28.616 1.00 54.41 259 LEU A C 1
ATOM 2101 O O . LEU A 1 259 ? -12.711 22.725 28.234 1.00 54.41 259 LEU A O 1
ATOM 2105 N N . LEU A 1 260 ? -14.901 22.845 27.780 1.00 48.47 260 LEU A N 1
ATOM 2106 C CA . LEU A 1 260 ? -14.794 23.359 26.415 1.00 48.47 260 LEU A CA 1
ATOM 2107 C C . LEU A 1 260 ? -15.850 24.459 26.267 1.00 48.47 260 LEU A C 1
ATOM 2109 O O . LEU A 1 260 ? -16.989 24.178 25.884 1.00 48.47 260 LEU A O 1
ATOM 2113 N N . ALA A 1 261 ? -15.460 25.667 26.671 1.00 41.59 261 ALA A N 1
ATOM 2114 C CA . ALA A 1 261 ? -16.008 26.924 26.178 1.00 41.59 261 ALA A CA 1
ATOM 2115 C C . ALA A 1 261 ? -15.035 27.462 25.125 1.00 41.59 261 ALA A C 1
ATOM 2117 O O . ALA A 1 261 ? -13.812 27.358 25.381 1.00 41.59 261 ALA A O 1
#

Mean predicted aligned error: 13.41 Å

Foldseek 3Di:
DDDDDDDDDDDDDDDDPCPVVPPPPDDDDDPDDDDPPPPLCVDPLVVVLFVVLCVVQVQAFPPPRDHVVNVFDKDKDFQDDDPPDRPNRDDSVRIGIHTPVVNCCVVLNDPDQEQKDFDDKDFQVDQCDAAPPPRHGDRIWTWIDHPSDDIGTHAQVSNCRHHVHNVSVVVVVVVVVLVVVLVCQLPPPQFDQDPPRWTWHDDDPWIWIWDDDPQWTWIAIPNRTDPDTHNDPSVVSSVVSVCVVVCVVVVVVCVVVVVPD

pLDDT: mean 83.64, std 21.06, range [28.44, 98.44]

Solvent-accessible surface area (backbone atoms only — not comparable to full-atom values): 15913 Å² total; per-residue (Å²): 140,82,85,92,83,87,92,77,86,80,86,89,78,89,89,84,89,61,84,81,78,62,81,84,77,80,77,82,89,74,96,79,86,89,72,86,84,69,64,67,85,74,37,68,62,37,52,54,41,42,54,49,49,30,55,75,56,68,52,24,14,78,82,81,61,52,23,61,93,72,72,48,58,76,41,74,42,69,79,63,90,64,84,97,54,56,91,58,69,59,61,67,90,44,44,47,29,24,28,60,65,60,47,34,23,75,71,52,74,42,82,66,77,55,79,32,41,83,77,49,76,48,73,70,86,44,73,78,42,59,16,72,85,82,64,50,71,23,34,52,39,33,34,34,39,37,99,74,46,78,73,43,48,22,31,48,72,58,42,20,59,29,44,73,46,59,64,46,52,52,51,52,51,50,51,51,54,50,51,52,51,48,51,51,60,68,71,34,83,71,54,43,74,47,81,98,72,26,42,30,36,78,53,95,97,39,46,39,34,41,42,78,56,93,86,26,26,28,51,28,48,73,89,44,76,50,88,62,74,29,88,37,66,68,59,45,45,53,49,52,47,51,34,61,76,70,42,51,53,60,55,53,52,36,54,74,70,65,75,68,125

Radius of gyration: 32.58 Å; Cα contacts (8 Å, |Δi|>4): 323; chains: 1; bounding box: 70×54×98 Å